Protein AF-A0A929WW81-F1 (afdb_monomer_lite)

Secondary structure (DSSP, 8-state):
--STTGGG-TTBGGGSHHHHHS-B-HHHHHHHHT-SSGGG-BTTTEE--SHHHHHHHH---TTSHHHHHHHHHHHHHHHHT--EEEEEEEGGGHHHHHHHH-TTT-EE-B--BTTEEEEEE-HHHHHHHHHSS-HHHHHHHHHHTTT-BTTTS-HHHHHHHHHTT---B---HHHHHHT-HHHHHHHHHHHHHHHHHS----

Foldseek 3Di:
DPDPVVVVQPFAPCVPVVSVPFFFAQVVQCVQLVPPGNSVDGPLQEEAQPLLQVCLVPNDDCPDPSNVSLLQVLQVNQLSNRRKYKYKYQPVSVVRSCVRQPVVFWAQTGDDDPRTTIIMGGSLVSLQDLLPDDPRSLVSSLVSNAAREPLRGDPSNVVSNVSSVHNYDDDDPVVSLVPDVVSVVVVVVVVVVVVVVPPPPD

Organism: NCBI:txid1852361

Radius of gyration: 21.34 Å; chains: 1; bounding box: 63×36×65 Å

Structure (mmCIF, N/CA/C/O backbone):
data_AF-A0A929WW81-F1
#
_entry.id   AF-A0A929WW81-F1
#
loop_
_atom_site.group_PDB
_atom_site.id
_atom_site.type_symbol
_atom_site.label_atom_id
_atom_site.label_alt_id
_atom_site.label_comp_id
_atom_site.label_asym_id
_atom_site.label_entity_id
_atom_site.label_seq_id
_atom_site.pdbx_PDB_ins_code
_atom_site.Cartn_x
_atom_site.Cartn_y
_atom_site.Cartn_z
_atom_site.occupancy
_atom_site.B_iso_or_equiv
_atom_site.auth_seq_id
_atom_site.auth_comp_id
_atom_site.auth_asym_id
_atom_site.auth_atom_id
_atom_site.pdbx_PDB_model_num
ATOM 1 N N . MET A 1 1 ? 24.577 -18.438 25.451 1.00 38.44 1 MET A N 1
ATOM 2 C CA . MET A 1 1 ? 24.982 -18.844 24.083 1.00 38.44 1 MET A CA 1
ATOM 3 C C . MET A 1 1 ? 24.114 -18.141 23.026 1.00 38.44 1 MET A C 1
ATOM 5 O O . MET A 1 1 ? 23.484 -18.822 22.235 1.00 38.44 1 MET A O 1
ATOM 9 N N . SER A 1 2 ? 24.037 -16.798 23.007 1.00 48.88 2 SER A N 1
ATOM 10 C CA . SER A 1 2 ? 22.991 -16.091 22.228 1.00 48.88 2 SER A CA 1
ATOM 11 C C . SER A 1 2 ? 23.476 -14.989 21.273 1.00 48.88 2 SER A C 1
ATOM 13 O O . SER A 1 2 ? 22.667 -14.469 20.515 1.00 48.88 2 SER A O 1
ATOM 15 N N . GLU A 1 3 ? 24.764 -14.632 21.258 1.00 39.97 3 GLU A N 1
ATOM 16 C CA . GLU A 1 3 ? 25.243 -13.500 20.440 1.00 39.97 3 GLU A CA 1
ATOM 17 C C . GLU A 1 3 ? 25.693 -13.898 19.026 1.00 39.97 3 GLU A C 1
ATOM 19 O O . GLU A 1 3 ? 25.516 -13.136 18.079 1.00 39.97 3 GLU A O 1
ATOM 24 N N . THR A 1 4 ? 26.208 -15.114 18.826 1.00 39.34 4 THR A N 1
ATOM 25 C CA . THR A 1 4 ? 26.754 -15.533 17.522 1.00 39.34 4 THR A CA 1
ATOM 26 C C . THR A 1 4 ? 25.684 -15.868 16.482 1.00 39.34 4 THR A C 1
ATOM 28 O O . THR A 1 4 ? 25.937 -15.732 15.289 1.00 39.34 4 THR A O 1
ATOM 31 N N . THR A 1 5 ? 24.469 -16.241 16.897 1.00 43.44 5 THR A N 1
ATOM 32 C CA . THR A 1 5 ? 23.342 -16.460 15.967 1.00 43.44 5 THR A CA 1
ATOM 33 C C . THR A 1 5 ? 22.768 -15.136 15.445 1.00 43.44 5 THR A C 1
ATOM 35 O O . THR A 1 5 ? 22.295 -15.075 14.314 1.00 43.44 5 THR A O 1
ATOM 38 N N . SER A 1 6 ? 22.890 -14.048 16.214 1.00 43.78 6 SER A N 1
ATOM 39 C CA . SER A 1 6 ? 22.372 -12.726 15.834 1.00 43.78 6 SER A CA 1
ATOM 40 C C . SER A 1 6 ? 23.190 -12.047 14.725 1.00 43.78 6 SER A C 1
ATOM 42 O O . SER A 1 6 ? 22.656 -11.225 13.987 1.00 43.78 6 SER A O 1
ATOM 44 N N . LEU A 1 7 ? 24.467 -12.412 14.556 1.00 42.19 7 LEU A N 1
ATOM 45 C CA . LEU A 1 7 ? 25.363 -11.813 13.556 1.00 42.19 7 LEU A CA 1
ATOM 46 C C . LEU A 1 7 ? 25.134 -12.316 12.119 1.00 42.19 7 LEU A C 1
ATOM 48 O O . LEU A 1 7 ? 25.570 -11.663 11.174 1.00 42.19 7 LEU A O 1
ATOM 52 N N . ILE A 1 8 ? 24.439 -13.444 11.929 1.00 44.22 8 ILE A N 1
ATOM 53 C CA . ILE A 1 8 ? 24.228 -14.044 10.596 1.00 44.22 8 ILE A CA 1
ATOM 54 C C . ILE A 1 8 ? 23.017 -13.423 9.863 1.00 44.22 8 ILE A C 1
ATOM 56 O O . ILE A 1 8 ? 22.894 -13.569 8.649 1.00 44.22 8 ILE A O 1
ATOM 60 N N . THR A 1 9 ? 22.170 -12.646 10.552 1.00 48.19 9 THR A N 1
ATOM 61 C CA . THR A 1 9 ? 20.882 -12.146 10.020 1.00 48.19 9 THR A CA 1
ATOM 62 C C . THR A 1 9 ? 20.781 -10.617 9.968 1.00 48.19 9 THR A C 1
ATOM 64 O O . THR A 1 9 ? 19.736 -10.044 10.258 1.00 48.19 9 THR A O 1
ATOM 67 N N . LEU A 1 10 ? 21.861 -9.929 9.590 1.00 39.22 10 LEU A N 1
ATOM 68 C CA . LEU A 1 10 ? 21.832 -8.481 9.342 1.00 39.22 10 LEU A CA 1
ATOM 69 C C . LEU A 1 10 ? 20.727 -8.123 8.319 1.00 39.22 10 LEU A C 1
ATOM 71 O O . LEU A 1 10 ? 20.825 -8.526 7.159 1.00 39.22 10 LEU A O 1
ATOM 75 N N . ARG A 1 11 ? 19.740 -7.302 8.726 1.00 54.50 11 ARG A N 1
ATOM 76 C CA . ARG A 1 11 ? 18.585 -6.792 7.942 1.00 54.50 11 ARG A CA 1
ATOM 77 C C . ARG A 1 11 ? 17.369 -7.715 7.835 1.00 54.50 11 ARG A C 1
ATOM 79 O O . ARG A 1 11 ? 16.586 -7.584 6.888 1.00 54.50 11 ARG A O 1
ATOM 86 N N . SER A 1 12 ? 17.196 -8.620 8.791 1.00 55.81 12 SER A N 1
ATOM 87 C CA . SER A 1 12 ? 15.976 -9.426 8.923 1.00 55.81 12 SER A CA 1
ATOM 88 C C . SER A 1 12 ? 14.764 -8.549 9.260 1.00 55.81 12 SER A C 1
ATOM 90 O O . SER A 1 12 ? 14.908 -7.522 9.917 1.00 55.81 12 SER A O 1
ATOM 92 N N . ILE A 1 13 ? 13.549 -8.970 8.890 1.00 54.47 13 ILE A N 1
ATOM 93 C CA . ILE A 1 13 ? 12.303 -8.360 9.395 1.00 54.47 13 ILE A CA 1
ATOM 94 C C . ILE A 1 13 ? 12.274 -8.295 10.934 1.00 54.47 13 ILE A C 1
ATOM 96 O O . ILE A 1 13 ? 11.711 -7.365 11.497 1.00 54.47 13 ILE A O 1
ATOM 100 N N . LEU A 1 14 ? 12.960 -9.227 11.608 1.00 55.72 14 LEU A N 1
ATOM 101 C CA . LEU A 1 14 ? 13.118 -9.266 13.066 1.00 55.72 14 LEU A CA 1
ATOM 102 C C . LEU A 1 14 ? 13.962 -8.111 13.632 1.00 55.72 14 LEU A C 1
ATOM 104 O O . LEU A 1 14 ? 14.044 -7.959 14.849 1.00 55.72 14 LEU A O 1
ATOM 108 N N . ASP A 1 15 ? 14.588 -7.290 12.788 1.00 55.94 15 ASP A N 1
ATOM 109 C CA . ASP A 1 15 ? 15.224 -6.047 13.228 1.00 55.94 15 ASP A CA 1
ATOM 110 C C . ASP A 1 15 ? 14.179 -4.962 13.555 1.00 55.94 15 ASP A C 1
ATOM 112 O O . ASP A 1 15 ? 14.469 -4.057 14.338 1.00 55.94 15 ASP A O 1
ATOM 116 N N . ILE A 1 16 ? 12.951 -5.086 13.034 1.00 58.47 16 ILE A N 1
ATOM 117 C CA . ILE A 1 16 ? 11.814 -4.220 13.368 1.00 58.47 16 ILE A CA 1
ATOM 118 C C . ILE A 1 16 ? 11.278 -4.633 14.746 1.00 58.47 16 ILE A C 1
ATOM 120 O O . ILE A 1 16 ? 10.898 -5.782 14.956 1.00 58.47 16 ILE A O 1
ATOM 124 N N . GLU A 1 17 ? 11.226 -3.698 15.698 1.00 58.84 17 GLU A N 1
ATOM 125 C CA . GLU A 1 17 ? 10.855 -3.976 17.097 1.00 58.84 17 GLU A CA 1
ATOM 126 C C . GLU A 1 17 ? 9.491 -4.668 17.225 1.00 58.84 17 GLU A C 1
ATOM 128 O O . GLU A 1 17 ? 9.334 -5.646 17.952 1.00 58.84 17 GLU A O 1
ATOM 133 N N . ILE A 1 18 ? 8.528 -4.231 16.423 1.00 58.66 18 ILE A N 1
ATOM 134 C CA . ILE A 1 18 ? 7.173 -4.778 16.392 1.00 58.66 18 ILE A CA 1
ATOM 135 C C . ILE A 1 18 ? 7.150 -6.214 15.835 1.00 58.66 18 ILE A C 1
ATOM 137 O O . ILE A 1 18 ? 6.361 -7.048 16.287 1.00 58.66 18 ILE A O 1
ATOM 141 N N . ALA A 1 19 ? 8.058 -6.543 14.912 1.00 58.59 19 ALA A N 1
ATOM 142 C CA . ALA A 1 19 ? 8.188 -7.893 14.371 1.00 58.59 19 ALA A CA 1
ATOM 143 C C . ALA A 1 19 ? 8.681 -8.910 15.416 1.00 58.59 19 ALA A C 1
ATOM 145 O O . ALA A 1 19 ? 8.399 -10.098 15.288 1.00 58.59 19 ALA A O 1
ATOM 146 N N . ARG A 1 20 ? 9.390 -8.448 16.461 1.00 61.25 20 ARG A N 1
ATOM 147 C CA . ARG A 1 20 ? 9.860 -9.292 17.574 1.00 61.25 20 ARG A CA 1
ATOM 148 C C . ARG A 1 20 ? 8.811 -9.508 18.660 1.00 61.25 20 ARG A C 1
ATOM 150 O O . ARG A 1 20 ? 8.838 -10.539 19.323 1.00 61.25 20 ARG A O 1
ATOM 157 N N . THR A 1 21 ? 7.932 -8.531 18.863 1.00 59.88 21 THR A N 1
ATOM 158 C CA . THR A 1 21 ? 7.030 -8.491 20.026 1.00 59.88 21 THR A CA 1
ATOM 159 C C . THR A 1 21 ? 5.711 -9.230 19.789 1.00 59.88 21 THR A C 1
ATOM 161 O O . THR A 1 21 ? 5.097 -9.698 20.745 1.00 59.88 21 THR A O 1
ATOM 164 N N . TYR A 1 22 ? 5.280 -9.371 18.533 1.00 63.78 22 TYR A N 1
ATOM 165 C CA . TYR A 1 22 ? 4.014 -10.022 18.179 1.00 63.78 22 TYR A CA 1
ATOM 166 C C . TYR A 1 22 ? 4.226 -11.314 17.391 1.00 63.78 22 TYR A C 1
ATOM 168 O O . TYR A 1 22 ? 5.175 -11.444 16.621 1.00 63.78 22 TYR A O 1
ATOM 176 N N . GLN A 1 23 ? 3.314 -12.273 17.576 1.00 77.25 23 GLN A N 1
ATOM 177 C CA . GLN A 1 23 ? 3.278 -13.486 16.767 1.00 77.25 23 GLN A CA 1
ATOM 178 C C . GLN A 1 23 ? 2.606 -13.180 15.429 1.00 77.25 23 GLN A C 1
ATOM 180 O O . GLN A 1 23 ? 1.397 -12.949 15.370 1.00 77.25 23 GLN A O 1
ATOM 185 N N . TRP A 1 24 ? 3.400 -13.209 14.364 1.00 83.38 24 TRP A N 1
ATOM 186 C CA . TRP A 1 24 ? 2.931 -12.978 13.005 1.00 83.38 24 TRP A CA 1
ATOM 187 C C . TRP A 1 24 ? 2.531 -14.278 12.313 1.00 83.38 24 TRP A C 1
ATOM 189 O O . TRP A 1 24 ? 3.197 -15.306 12.454 1.00 83.38 24 TRP A O 1
ATOM 199 N N . ASP A 1 25 ? 1.471 -14.212 11.518 1.00 87.25 25 ASP A N 1
ATOM 200 C CA . ASP A 1 25 ? 1.113 -15.255 10.575 1.00 87.25 25 ASP A CA 1
ATOM 201 C C . ASP A 1 25 ? 1.986 -15.140 9.319 1.00 87.25 25 ASP A C 1
ATOM 203 O O . ASP A 1 25 ? 1.803 -14.273 8.457 1.00 87.25 25 ASP A O 1
ATOM 207 N N . ALA A 1 26 ? 2.950 -16.053 9.214 1.00 84.38 26 ALA A N 1
ATOM 208 C CA . ALA A 1 26 ? 3.866 -16.116 8.087 1.00 84.38 26 ALA A CA 1
ATOM 209 C C . ALA A 1 26 ? 3.140 -16.328 6.749 1.00 84.38 26 ALA A C 1
ATOM 211 O O . ALA A 1 26 ? 3.591 -15.790 5.739 1.00 84.38 26 ALA A O 1
ATOM 212 N N . ALA A 1 27 ? 2.027 -17.071 6.723 1.00 87.44 27 ALA A N 1
ATOM 213 C CA . ALA A 1 27 ? 1.294 -17.332 5.486 1.00 87.44 27 ALA A CA 1
ATOM 214 C C . ALA A 1 27 ? 0.658 -16.046 4.941 1.00 87.44 27 ALA A C 1
ATOM 216 O O . ALA A 1 27 ? 0.832 -15.724 3.761 1.00 87.44 27 ALA A O 1
ATOM 217 N N . THR A 1 28 ? 0.005 -15.270 5.811 1.00 90.12 28 THR A N 1
ATOM 218 C CA . THR A 1 28 ? -0.556 -13.961 5.451 1.00 90.12 28 THR A CA 1
ATOM 219 C C . THR A 1 28 ? 0.533 -12.996 4.995 1.00 90.12 28 THR A C 1
ATOM 221 O O . THR A 1 28 ? 0.421 -12.411 3.922 1.00 90.12 28 THR A O 1
ATOM 224 N N . ILE A 1 29 ? 1.637 -12.874 5.736 1.00 90.38 29 ILE A N 1
ATOM 225 C CA . ILE A 1 29 ? 2.735 -11.973 5.360 1.00 90.38 29 ILE A CA 1
ATOM 226 C C . ILE A 1 29 ? 3.325 -12.325 3.984 1.00 90.38 29 ILE A C 1
ATOM 228 O O . ILE A 1 29 ? 3.555 -11.431 3.164 1.00 90.38 29 ILE A O 1
ATOM 232 N N . ILE A 1 30 ? 3.590 -13.609 3.720 1.00 89.94 30 ILE A N 1
ATOM 233 C CA . ILE A 1 30 ? 4.126 -14.078 2.432 1.00 89.94 30 ILE A CA 1
ATOM 234 C C . ILE A 1 30 ? 3.146 -13.737 1.306 1.00 89.94 30 ILE A C 1
ATOM 236 O O . ILE A 1 30 ? 3.548 -13.160 0.296 1.00 89.94 30 ILE A O 1
ATOM 240 N N . THR A 1 31 ? 1.859 -14.016 1.520 1.00 92.56 31 THR A N 1
ATOM 241 C CA . THR A 1 31 ? 0.796 -13.758 0.542 1.00 92.56 31 THR A CA 1
ATOM 242 C C . THR A 1 31 ? 0.678 -12.268 0.220 1.00 92.56 31 THR A C 1
ATOM 244 O O . THR A 1 31 ? 0.728 -11.888 -0.946 1.00 92.56 31 THR A O 1
ATOM 247 N N . VAL A 1 32 ? 0.597 -11.410 1.241 1.00 93.38 32 VAL A N 1
ATOM 248 C CA . VAL A 1 32 ? 0.410 -9.958 1.079 1.00 93.38 32 VAL A CA 1
ATOM 249 C C . VAL A 1 32 ? 1.635 -9.293 0.448 1.00 93.38 32 VAL A C 1
ATOM 251 O O . VAL A 1 32 ? 1.507 -8.419 -0.40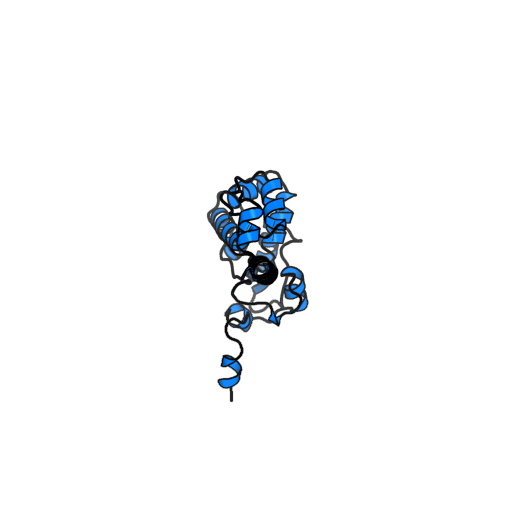6 1.00 93.38 32 VAL A O 1
ATOM 254 N N . SER A 1 33 ? 2.842 -9.710 0.833 1.00 90.31 33 SER A N 1
ATOM 255 C CA . SER A 1 33 ? 4.087 -9.149 0.284 1.00 90.31 33 SER A CA 1
ATOM 256 C C . SER A 1 33 ? 4.460 -9.694 -1.103 1.00 90.31 33 SER A C 1
ATOM 258 O O . SER A 1 33 ? 5.325 -9.127 -1.786 1.00 90.31 33 SER A O 1
ATOM 260 N N . GLY A 1 34 ? 3.857 -10.814 -1.514 1.00 90.12 34 GLY A N 1
ATOM 261 C CA . GLY A 1 34 ? 4.144 -11.509 -2.768 1.00 90.12 34 GLY A CA 1
ATOM 262 C C . GLY A 1 34 ? 5.588 -12.006 -2.887 1.00 90.12 34 GLY A C 1
ATOM 263 O O . GLY A 1 34 ? 6.127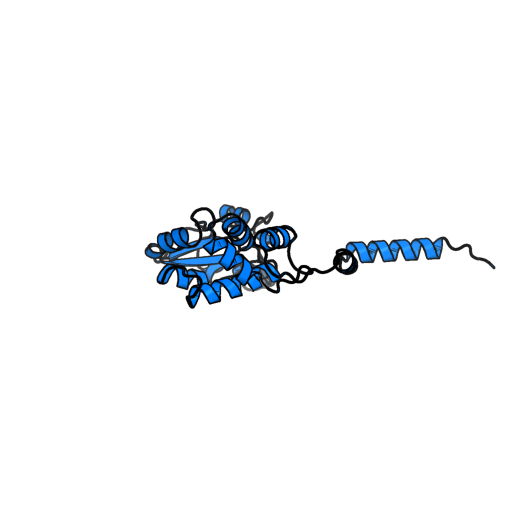 -12.042 -3.998 1.00 90.12 34 GLY A O 1
ATOM 264 N N . VAL A 1 35 ? 6.267 -12.266 -1.765 1.00 88.38 35 VAL A N 1
ATOM 265 C CA . VAL A 1 35 ? 7.593 -12.914 -1.739 1.00 88.38 35 VAL A CA 1
ATOM 266 C C . VAL A 1 35 ? 7.433 -14.434 -1.739 1.00 88.38 35 VAL A C 1
ATOM 268 O O . VAL A 1 35 ? 6.404 -14.939 -1.312 1.00 88.38 35 VAL A O 1
ATOM 271 N N . ASP A 1 36 ? 8.457 -15.175 -2.163 1.00 85.44 36 ASP A N 1
ATOM 272 C CA . ASP A 1 36 ? 8.375 -16.643 -2.220 1.00 85.44 36 ASP A CA 1
ATOM 273 C C . ASP A 1 36 ? 8.541 -17.300 -0.837 1.00 85.44 36 ASP A C 1
ATOM 275 O O . ASP A 1 36 ? 8.071 -18.411 -0.596 1.00 85.44 36 ASP A O 1
ATOM 279 N N . ARG A 1 37 ? 9.232 -16.627 0.093 1.00 81.88 37 ARG A N 1
ATOM 280 C CA . ARG A 1 37 ? 9.518 -17.135 1.443 1.00 81.88 37 ARG A CA 1
ATOM 281 C C . ARG A 1 37 ? 9.726 -16.005 2.446 1.00 81.88 37 ARG A C 1
ATOM 283 O O . ARG A 1 37 ? 10.255 -14.948 2.112 1.00 81.88 37 ARG A O 1
ATOM 290 N N . ALA A 1 38 ? 9.420 -16.279 3.714 1.00 78.50 38 ALA A N 1
ATOM 291 C CA . ALA A 1 38 ? 9.573 -15.310 4.803 1.00 78.50 38 ALA A CA 1
ATOM 292 C C . ALA A 1 38 ? 11.010 -14.768 4.951 1.00 78.50 38 ALA A C 1
ATOM 294 O O . ALA A 1 38 ? 11.193 -13.616 5.325 1.00 78.50 38 ALA A O 1
ATOM 295 N N . GLY A 1 39 ? 12.036 -15.559 4.611 1.00 75.06 39 GLY A N 1
ATOM 296 C CA . GLY A 1 39 ? 13.439 -15.125 4.675 1.00 75.06 39 GLY A CA 1
ATOM 297 C C . GLY A 1 39 ? 13.831 -14.036 3.666 1.00 75.06 39 GLY A C 1
ATOM 298 O O . GLY A 1 39 ? 14.877 -13.418 3.834 1.00 75.06 39 GLY A O 1
ATOM 299 N N . ASP A 1 40 ? 13.010 -13.778 2.643 1.00 81.00 40 ASP A N 1
ATOM 300 C CA . ASP A 1 40 ? 13.253 -12.691 1.684 1.00 81.00 40 ASP A CA 1
ATOM 301 C C . ASP A 1 40 ? 12.698 -11.342 2.181 1.00 81.00 40 ASP A C 1
ATOM 303 O O . ASP A 1 40 ? 12.956 -10.294 1.580 1.00 81.00 40 ASP A O 1
ATOM 307 N N . LEU A 1 41 ? 11.967 -11.348 3.302 1.00 83.00 41 LEU A N 1
ATOM 308 C CA . LEU A 1 41 ? 11.495 -10.146 3.978 1.00 83.00 41 LEU A CA 1
ATOM 309 C C . LEU A 1 41 ? 12.660 -9.474 4.693 1.00 83.00 41 LEU A C 1
ATOM 311 O O . LEU A 1 41 ? 13.157 -9.932 5.723 1.00 83.00 41 LEU A O 1
ATOM 315 N N . THR A 1 42 ? 13.079 -8.349 4.130 1.00 81.19 42 THR A N 1
ATOM 316 C CA . THR A 1 42 ? 14.143 -7.512 4.682 1.00 81.19 42 THR A CA 1
ATOM 317 C C . THR A 1 42 ? 13.596 -6.141 5.036 1.00 81.19 42 THR A C 1
ATOM 319 O O . THR A 1 42 ? 12.604 -5.691 4.460 1.00 81.19 42 THR A O 1
ATOM 322 N N . THR A 1 43 ? 14.304 -5.417 5.899 1.00 77.69 43 THR A N 1
ATOM 323 C CA . THR A 1 43 ? 13.982 -4.020 6.255 1.00 77.69 43 THR A CA 1
ATOM 324 C C . THR A 1 43 ? 13.982 -3.050 5.068 1.00 77.69 43 THR A C 1
ATOM 326 O O . THR A 1 43 ? 13.568 -1.907 5.202 1.00 77.69 43 THR A O 1
ATOM 329 N N . ARG A 1 44 ? 14.443 -3.481 3.884 1.00 81.50 44 ARG A N 1
ATOM 330 C CA . ARG A 1 44 ? 14.366 -2.698 2.643 1.00 81.50 44 ARG A CA 1
ATOM 331 C C . ARG A 1 44 ? 12.981 -2.742 1.994 1.00 81.50 44 ARG A C 1
ATOM 333 O O . ARG A 1 44 ? 12.639 -1.822 1.262 1.00 81.50 44 ARG A O 1
ATOM 340 N N . ILE A 1 45 ? 12.240 -3.835 2.176 1.00 86.38 45 ILE A N 1
ATOM 341 C CA . ILE A 1 45 ? 10.966 -4.075 1.479 1.00 86.38 45 ILE A CA 1
ATOM 342 C C . ILE A 1 45 ? 9.765 -4.135 2.426 1.00 86.38 45 ILE A C 1
ATOM 344 O O . ILE A 1 45 ? 8.641 -4.282 1.945 1.00 86.38 45 ILE A O 1
ATOM 348 N N . VAL A 1 46 ? 10.007 -4.032 3.735 1.00 88.94 46 VAL A N 1
ATOM 349 C CA . VAL A 1 46 ? 8.996 -4.016 4.794 1.00 88.94 46 VAL A CA 1
ATOM 350 C C . VAL A 1 46 ? 9.123 -2.726 5.591 1.00 88.94 46 VAL A C 1
ATOM 352 O O . VAL A 1 46 ? 10.225 -2.399 6.031 1.00 88.94 46 VAL A O 1
ATOM 355 N N . GLU A 1 47 ? 8.011 -2.026 5.804 1.00 91.50 47 GLU A N 1
ATOM 356 C CA . GLU A 1 47 ? 7.980 -0.765 6.556 1.00 91.50 47 GLU A CA 1
ATOM 357 C C . GLU A 1 47 ? 6.810 -0.681 7.534 1.00 91.50 47 GLU A C 1
ATOM 359 O O . GLU A 1 47 ? 5.839 -1.428 7.426 1.00 91.50 47 GLU A O 1
ATOM 364 N N . TYR A 1 48 ? 6.925 0.250 8.482 1.00 89.62 48 TYR A N 1
ATOM 365 C CA . TYR A 1 48 ? 5.910 0.580 9.478 1.00 89.62 48 TYR A CA 1
ATOM 366 C C . TYR A 1 48 ? 5.460 2.039 9.272 1.00 89.62 48 TYR A C 1
ATOM 368 O O . TYR A 1 48 ? 6.080 2.946 9.829 1.00 89.62 48 TYR A O 1
ATOM 376 N N . PRO A 1 49 ? 4.466 2.284 8.403 1.00 91.69 49 PRO A N 1
ATOM 377 C CA . PRO A 1 49 ? 3.925 3.624 8.150 1.00 91.69 49 PRO A CA 1
ATOM 378 C C . PRO A 1 49 ? 3.158 4.167 9.366 1.00 91.69 49 PRO A C 1
ATOM 380 O O . PRO A 1 49 ? 2.320 3.466 9.942 1.00 91.69 49 PRO A O 1
ATOM 383 N N . GLY A 1 50 ? 3.413 5.423 9.742 1.00 90.00 50 GLY A N 1
ATOM 384 C CA . GLY A 1 50 ? 2.715 6.067 10.860 1.00 90.00 50 GLY A CA 1
ATOM 385 C C . GLY A 1 50 ? 1.259 6.384 10.520 1.00 90.00 50 GLY A C 1
ATOM 386 O O . GLY A 1 50 ? 0.374 6.223 11.363 1.00 90.00 50 GLY A O 1
ATOM 387 N N . ALA A 1 51 ? 0.994 6.716 9.251 1.00 93.62 51 ALA A N 1
ATOM 388 C CA . ALA A 1 51 ? -0.318 7.161 8.793 1.00 93.62 51 ALA A CA 1
ATOM 389 C C . ALA A 1 51 ? -1.438 6.131 9.029 1.00 93.62 51 ALA A C 1
ATOM 391 O O . ALA A 1 51 ? -2.595 6.509 9.194 1.00 93.62 51 ALA A O 1
ATOM 392 N N . LEU A 1 52 ? -1.129 4.829 9.082 1.00 94.31 52 LEU A N 1
ATOM 393 C CA . LEU A 1 52 ? -2.140 3.792 9.334 1.00 94.31 52 LEU A CA 1
ATOM 394 C C . LEU A 1 52 ? -2.732 3.880 10.742 1.00 94.31 52 LEU A C 1
ATOM 396 O O . LEU A 1 52 ? -3.931 3.658 10.917 1.00 94.31 52 LEU A O 1
ATOM 400 N N . ALA A 1 53 ? -1.902 4.191 11.740 1.00 93.44 53 ALA A N 1
ATOM 401 C CA . ALA A 1 53 ? -2.363 4.353 13.113 1.00 93.44 53 ALA A CA 1
ATOM 402 C C . ALA A 1 53 ? -3.231 5.613 13.242 1.00 93.44 53 ALA A C 1
ATOM 404 O O . ALA A 1 53 ? -4.306 5.553 13.841 1.00 93.44 53 ALA A O 1
ATOM 405 N N . ASP A 1 54 ? -2.817 6.709 12.602 1.00 94.50 54 ASP A N 1
ATOM 406 C CA . ASP A 1 54 ? -3.567 7.969 12.592 1.00 94.50 54 ASP A CA 1
ATOM 407 C C . ASP A 1 54 ? -4.933 7.799 11.907 1.00 94.50 54 ASP A C 1
ATOM 409 O O . ASP A 1 54 ? -5.961 8.207 12.445 1.00 94.50 54 ASP A O 1
ATOM 413 N N . ILE A 1 55 ? -4.985 7.095 10.769 1.00 95.81 55 ILE A N 1
ATOM 414 C CA . ILE A 1 55 ? -6.243 6.782 10.071 1.00 95.81 55 ILE A CA 1
ATOM 415 C C . ILE A 1 55 ? -7.147 5.881 10.920 1.00 95.81 55 ILE A C 1
ATOM 417 O O . ILE A 1 55 ? -8.363 6.075 10.949 1.00 95.81 55 ILE A O 1
ATOM 421 N N . ALA A 1 56 ? -6.595 4.897 11.632 1.00 95.00 56 ALA A N 1
ATOM 422 C CA . ALA A 1 56 ? -7.395 4.060 12.525 1.00 95.00 56 ALA A CA 1
ATOM 423 C C . ALA A 1 56 ? -7.992 4.876 13.693 1.00 95.00 56 ALA A C 1
ATOM 425 O O . ALA A 1 56 ? -9.145 4.663 14.093 1.00 95.00 56 ALA A O 1
ATOM 426 N N . ALA A 1 57 ? -7.240 5.846 14.215 1.00 93.94 57 ALA A N 1
ATOM 427 C CA . ALA A 1 57 ? -7.663 6.697 15.319 1.00 93.94 57 ALA A CA 1
ATOM 428 C C . ALA A 1 57 ? -8.698 7.757 14.900 1.00 93.94 57 ALA A C 1
ATOM 430 O O . ALA A 1 57 ? -9.719 7.911 15.580 1.00 93.94 57 ALA A O 1
ATOM 431 N N . GLU A 1 58 ? -8.472 8.443 13.779 1.00 92.81 58 GLU A N 1
ATOM 432 C CA . GLU A 1 58 ? -9.206 9.657 13.384 1.00 92.81 58 GLU A CA 1
ATOM 433 C C . GLU A 1 58 ? -10.106 9.464 12.154 1.00 92.81 58 GLU A C 1
ATOM 435 O O . GLU A 1 58 ? -11.038 10.238 11.938 1.00 92.81 58 GLU A O 1
ATOM 440 N N . GLY A 1 59 ? -9.889 8.400 11.380 1.00 92.25 59 GLY A N 1
ATOM 441 C CA . GLY A 1 59 ? -10.515 8.184 10.077 1.00 92.25 59 GLY A CA 1
ATOM 442 C C . GLY A 1 59 ? -9.691 8.762 8.925 1.00 92.25 59 GLY A C 1
ATOM 443 O O . GLY A 1 59 ? -8.680 9.437 9.118 1.00 92.25 59 GLY A O 1
ATOM 444 N N . PHE A 1 60 ? -10.119 8.475 7.695 1.00 94.31 60 PHE A N 1
ATOM 445 C CA . PHE A 1 60 ? -9.449 8.961 6.490 1.00 94.31 60 PHE A CA 1
ATOM 446 C C . PHE A 1 60 ? -10.183 10.156 5.883 1.00 94.31 60 PHE A C 1
ATOM 448 O O . PHE A 1 60 ? -11.399 10.135 5.708 1.00 94.31 60 PHE A O 1
ATOM 455 N N . SER A 1 61 ? -9.416 11.182 5.516 1.00 93.50 61 SER A N 1
ATOM 456 C CA . SER A 1 61 ? -9.847 12.254 4.624 1.00 93.50 61 SER A CA 1
ATOM 457 C C . SER A 1 61 ? -8.651 12.691 3.771 1.00 93.50 61 SER A C 1
ATOM 459 O O . SER A 1 61 ? -7.569 12.883 4.329 1.00 93.50 61 SER A O 1
ATOM 461 N N . PRO A 1 62 ? -8.810 12.904 2.451 1.00 91.06 62 PRO A N 1
ATOM 462 C CA . PRO A 1 62 ? -7.713 13.318 1.570 1.00 91.06 62 PRO A CA 1
ATOM 463 C C . PRO A 1 62 ? -6.979 14.593 2.001 1.00 91.06 62 PRO A C 1
ATOM 465 O O . PRO A 1 62 ? -5.801 14.760 1.696 1.00 91.06 62 PRO A O 1
ATOM 468 N N . HIS A 1 63 ? -7.674 15.494 2.700 1.00 91.25 63 HIS A N 1
ATOM 469 C CA . HIS A 1 63 ? -7.157 16.802 3.110 1.00 91.25 63 HIS A CA 1
ATOM 470 C C . HIS A 1 63 ? -6.760 16.865 4.593 1.00 91.25 63 HIS A C 1
ATOM 472 O O . HIS A 1 63 ? -6.430 17.940 5.093 1.00 91.25 63 HIS A O 1
ATOM 478 N N . SER A 1 64 ? -6.814 15.743 5.319 1.00 93.62 64 SER A N 1
ATOM 479 C CA . SER A 1 64 ? -6.348 15.687 6.707 1.00 93.62 64 SER A CA 1
ATOM 480 C C . SER A 1 64 ? -4.832 15.491 6.785 1.00 93.62 64 SER A C 1
ATOM 482 O O . SER A 1 64 ? -4.181 15.097 5.814 1.00 93.62 64 SER A O 1
ATOM 484 N N . ALA A 1 65 ? -4.259 15.721 7.970 1.00 93.44 65 ALA A N 1
ATOM 485 C CA . ALA A 1 65 ? -2.850 15.427 8.231 1.00 93.44 65 ALA A CA 1
ATOM 486 C C . ALA A 1 65 ? -2.516 13.950 7.946 1.00 93.44 65 ALA A C 1
ATOM 488 O O . ALA A 1 65 ? -1.521 13.668 7.280 1.00 93.44 65 ALA A O 1
ATOM 489 N N . ALA A 1 66 ? -3.391 13.027 8.360 1.00 93.25 66 ALA A N 1
ATOM 490 C CA . ALA A 1 66 ? -3.250 11.599 8.089 1.00 93.25 66 ALA A CA 1
ATOM 491 C C . ALA A 1 66 ? -3.326 11.275 6.583 1.00 93.25 66 ALA A C 1
ATOM 493 O O . ALA A 1 66 ? -2.564 10.444 6.093 1.00 93.25 66 ALA A O 1
ATOM 494 N N . GLY A 1 67 ? -4.186 11.968 5.824 1.00 94.38 67 GLY A N 1
ATOM 495 C CA . GLY A 1 67 ? -4.252 11.845 4.363 1.00 94.38 67 GLY A CA 1
ATOM 496 C C . GLY A 1 67 ? -2.969 12.312 3.670 1.00 94.38 67 GLY A C 1
ATOM 497 O O . GLY A 1 67 ? -2.436 11.614 2.806 1.00 94.38 67 GLY A O 1
ATOM 498 N N . HIS A 1 68 ? -2.416 13.451 4.093 1.00 95.69 68 HIS A N 1
ATOM 499 C CA . HIS A 1 68 ? -1.131 13.943 3.590 1.00 95.69 68 HIS A CA 1
ATOM 500 C C . HIS A 1 68 ? 0.035 13.011 3.946 1.00 95.69 68 HIS A C 1
ATOM 502 O O . HIS A 1 68 ? 0.875 12.735 3.086 1.00 95.69 68 HIS A O 1
ATOM 508 N N . ALA A 1 69 ? 0.066 12.491 5.176 1.00 95.50 69 ALA A N 1
ATOM 509 C CA . ALA A 1 69 ? 1.061 11.516 5.609 1.00 95.50 69 ALA A CA 1
ATOM 510 C C . ALA A 1 69 ? 0.975 10.230 4.774 1.00 95.50 69 ALA A C 1
ATOM 512 O O . ALA A 1 69 ? 1.983 9.807 4.210 1.00 95.50 69 ALA A O 1
ATOM 513 N N . LEU A 1 70 ? -0.232 9.676 4.591 1.00 96.56 70 LEU A N 1
ATOM 514 C CA . LEU A 1 70 ? -0.455 8.497 3.752 1.00 96.56 70 LEU A CA 1
ATOM 515 C C . LEU A 1 70 ? 0.020 8.736 2.318 1.00 96.56 70 LEU A C 1
ATOM 517 O O . LEU A 1 70 ? 0.679 7.875 1.744 1.00 96.56 70 LEU A O 1
ATOM 521 N N . SER A 1 71 ? -0.288 9.900 1.739 1.00 95.81 71 SER A N 1
ATOM 522 C CA . SER A 1 71 ? 0.150 10.254 0.387 1.00 95.81 71 SER A CA 1
ATOM 523 C C . SER A 1 71 ? 1.675 10.224 0.265 1.00 95.81 71 SER A C 1
ATOM 525 O O . SER A 1 71 ? 2.199 9.670 -0.700 1.00 95.81 71 SER A O 1
ATOM 527 N N . HIS A 1 72 ? 2.388 10.821 1.224 1.00 95.56 72 HIS A N 1
ATOM 528 C CA . HIS A 1 72 ? 3.850 10.882 1.210 1.00 95.56 72 HIS A CA 1
ATOM 529 C C . HIS A 1 72 ? 4.477 9.501 1.433 1.00 95.56 72 HIS A C 1
ATOM 531 O O . HIS A 1 72 ? 5.340 9.075 0.667 1.00 95.56 72 HIS A O 1
ATOM 537 N N . GLU A 1 73 ? 4.022 8.774 2.454 1.00 96.69 73 GLU A N 1
ATOM 538 C CA . GLU A 1 73 ? 4.520 7.435 2.769 1.00 96.69 73 GLU A CA 1
ATOM 539 C C . GLU A 1 73 ? 4.254 6.463 1.614 1.00 96.69 73 GLU A C 1
ATOM 541 O O . GLU A 1 73 ? 5.144 5.697 1.240 1.00 96.69 73 GLU A O 1
ATOM 546 N N . LEU A 1 74 ? 3.072 6.528 0.989 1.00 96.50 74 LEU A N 1
ATOM 547 C CA . LEU A 1 74 ? 2.731 5.701 -0.167 1.00 96.50 74 LEU A CA 1
ATOM 548 C C . LEU A 1 74 ? 3.606 6.032 -1.375 1.00 96.50 74 LEU A C 1
ATOM 550 O O . LEU A 1 74 ? 4.123 5.116 -2.016 1.00 96.50 74 LEU A O 1
ATOM 554 N N . HIS A 1 75 ? 3.797 7.319 -1.679 1.00 95.50 75 HIS A N 1
ATOM 555 C CA . HIS A 1 75 ? 4.692 7.743 -2.753 1.00 95.50 75 HIS A CA 1
ATOM 556 C C . HIS A 1 75 ? 6.094 7.158 -2.558 1.00 95.50 75 HIS A C 1
ATOM 558 O O . HIS A 1 75 ? 6.619 6.476 -3.443 1.00 95.50 75 HIS A O 1
ATOM 564 N N . ASP A 1 76 ? 6.668 7.350 -1.372 1.00 94.12 76 ASP A N 1
ATOM 565 C CA . ASP A 1 76 ? 8.002 6.862 -1.037 1.00 94.12 76 ASP A CA 1
ATOM 566 C C . ASP A 1 76 ? 8.092 5.336 -1.070 1.00 94.12 76 ASP A C 1
ATOM 568 O O . ASP A 1 76 ? 9.085 4.782 -1.554 1.00 94.12 76 ASP A O 1
ATOM 572 N N . ALA A 1 77 ? 7.068 4.642 -0.575 1.00 94.38 77 ALA A N 1
ATOM 573 C CA . ALA A 1 77 ? 6.998 3.188 -0.580 1.00 94.38 77 ALA A CA 1
ATOM 574 C C . ALA A 1 77 ? 6.996 2.635 -2.011 1.00 94.38 77 ALA A C 1
ATOM 576 O O . ALA A 1 77 ? 7.784 1.741 -2.339 1.00 94.38 77 ALA A O 1
ATOM 577 N N . ILE A 1 78 ? 6.177 3.207 -2.896 1.00 94.50 78 ILE A N 1
ATOM 578 C CA . ILE A 1 78 ? 6.117 2.821 -4.309 1.00 94.50 78 ILE A CA 1
ATOM 579 C C . ILE A 1 78 ? 7.440 3.142 -5.019 1.00 94.50 78 ILE A C 1
ATOM 581 O O . ILE A 1 78 ? 7.984 2.294 -5.739 1.00 94.50 78 ILE A O 1
ATOM 585 N N . GLN A 1 79 ? 8.009 4.321 -4.766 1.00 91.69 79 GLN A N 1
ATOM 586 C CA . GLN A 1 79 ? 9.279 4.769 -5.337 1.00 91.69 79 GLN A CA 1
ATOM 587 C C . GLN A 1 79 ? 10.454 3.855 -4.940 1.00 91.69 79 GLN A C 1
ATOM 589 O O . GLN A 1 79 ? 11.334 3.580 -5.768 1.00 91.69 79 GLN A O 1
ATOM 594 N N . ARG A 1 80 ? 10.449 3.347 -3.698 1.00 90.50 80 ARG A N 1
ATOM 595 C CA . ARG A 1 80 ? 11.470 2.442 -3.136 1.00 90.50 80 ARG A CA 1
ATOM 596 C C . ARG A 1 80 ? 11.154 0.954 -3.305 1.00 90.50 80 ARG A C 1
ATOM 598 O O . ARG A 1 80 ? 11.990 0.121 -2.957 1.00 90.50 80 ARG A O 1
ATOM 605 N N . ARG A 1 81 ? 10.012 0.614 -3.914 1.00 91.19 81 ARG A N 1
ATOM 606 C CA . ARG A 1 81 ? 9.524 -0.765 -4.111 1.00 91.19 81 ARG A CA 1
ATOM 607 C C . ARG A 1 81 ? 9.339 -1.537 -2.803 1.00 91.19 81 ARG A C 1
ATOM 609 O O . ARG A 1 81 ? 9.639 -2.732 -2.735 1.00 91.19 81 ARG A O 1
ATOM 616 N N . VAL A 1 82 ? 8.837 -0.858 -1.782 1.00 93.50 82 VAL A N 1
ATOM 617 C CA . VAL A 1 82 ? 8.337 -1.501 -0.568 1.00 93.50 82 VAL A CA 1
ATOM 618 C C . VAL A 1 82 ? 7.198 -2.431 -0.965 1.00 93.50 82 VAL A C 1
ATOM 620 O O . VAL A 1 82 ? 6.340 -2.075 -1.773 1.00 93.50 82 VAL A O 1
ATOM 623 N N . ARG A 1 83 ? 7.230 -3.656 -0.447 1.00 94.12 83 ARG A N 1
ATOM 624 C CA . ARG A 1 83 ? 6.255 -4.700 -0.785 1.00 94.12 83 ARG A CA 1
ATOM 625 C C . ARG A 1 83 ? 5.241 -4.927 0.321 1.00 94.12 83 ARG A C 1
ATOM 627 O O . ARG A 1 83 ? 4.168 -5.449 0.047 1.00 94.12 83 ARG A O 1
ATOM 634 N N . LEU A 1 84 ? 5.590 -4.550 1.545 1.00 95.12 84 LEU A N 1
ATOM 635 C CA . LEU A 1 84 ? 4.795 -4.828 2.722 1.00 95.12 84 LEU A CA 1
ATOM 636 C C . LEU A 1 84 ? 4.830 -3.644 3.679 1.00 95.12 84 LEU A C 1
ATOM 638 O O . LEU A 1 84 ? 5.899 -3.173 4.065 1.00 95.12 84 LEU A O 1
ATOM 642 N N . TRP A 1 85 ? 3.655 -3.224 4.110 1.00 96.19 85 TRP A N 1
ATOM 643 C CA . TRP A 1 85 ? 3.485 -2.437 5.313 1.00 96.19 85 TRP A CA 1
ATOM 644 C C . TRP A 1 85 ? 2.929 -3.317 6.413 1.00 96.19 85 TRP A C 1
ATOM 646 O O . TRP A 1 85 ? 2.012 -4.103 6.181 1.00 96.19 85 TRP A O 1
ATOM 656 N N . ILE A 1 86 ? 3.498 -3.173 7.601 1.00 93.50 86 ILE A N 1
ATOM 657 C CA . ILE A 1 86 ? 3.017 -3.813 8.818 1.00 93.50 86 ILE A CA 1
ATOM 658 C C . ILE A 1 86 ? 2.636 -2.737 9.823 1.00 93.50 86 ILE A C 1
ATOM 660 O O . ILE A 1 86 ? 3.298 -1.705 9.887 1.00 93.50 86 ILE A O 1
ATOM 664 N N . ALA A 1 87 ? 1.592 -2.970 10.615 1.00 92.94 87 ALA A N 1
ATOM 665 C CA . ALA A 1 87 ? 1.245 -2.079 11.716 1.00 92.94 87 ALA A CA 1
ATOM 666 C C . ALA A 1 87 ? 0.585 -2.806 12.891 1.00 92.94 87 ALA A C 1
ATOM 668 O O . ALA A 1 87 ? 0.075 -3.915 12.741 1.00 92.94 87 ALA A O 1
ATOM 669 N N . LEU A 1 88 ? 0.595 -2.168 14.064 1.00 93.19 88 LEU A N 1
ATOM 670 C CA . LEU A 1 88 ? -0.215 -2.569 15.211 1.00 93.19 88 LEU A CA 1
ATOM 671 C C . LEU A 1 88 ? -1.338 -1.563 15.373 1.00 93.19 88 LEU A C 1
ATOM 673 O O . LEU A 1 88 ? -1.093 -0.398 15.676 1.00 93.19 88 LEU A O 1
ATOM 677 N N . ILE A 1 89 ? -2.568 -2.026 15.210 1.00 94.56 89 ILE A N 1
ATOM 678 C CA . ILE A 1 89 ? -3.746 -1.173 15.321 1.00 94.56 89 ILE A CA 1
ATOM 679 C C . ILE A 1 89 ? -4.505 -1.575 16.578 1.00 94.56 89 ILE A C 1
ATOM 681 O O . ILE A 1 89 ? -4.710 -2.776 16.780 1.00 94.56 89 ILE A O 1
ATOM 685 N N . PRO A 1 90 ? -4.934 -0.632 17.437 1.00 95.19 90 PRO A N 1
ATOM 686 C CA . PRO A 1 90 ? -5.840 -0.961 18.527 1.00 95.19 90 PRO A CA 1
ATOM 687 C C . PRO A 1 90 ? -7.030 -1.755 17.982 1.00 95.19 90 PRO A C 1
ATOM 689 O O . PRO A 1 90 ? -7.725 -1.289 17.080 1.00 95.19 90 PRO A O 1
ATOM 692 N N . THR A 1 91 ? -7.285 -2.950 18.519 1.00 94.25 91 THR A N 1
ATOM 693 C CA . THR A 1 91 ? -8.360 -3.842 18.054 1.00 94.25 91 THR A CA 1
ATOM 694 C C . THR A 1 91 ? -9.716 -3.137 17.868 1.00 94.25 91 THR A C 1
ATOM 696 O O . THR A 1 91 ? -10.346 -3.374 16.838 1.00 94.25 91 THR A O 1
ATOM 699 N N . PRO A 1 92 ? -10.176 -2.225 18.758 1.00 95.75 92 PRO A N 1
ATOM 700 C CA . PRO A 1 92 ? -11.448 -1.524 18.542 1.00 95.75 92 PRO A CA 1
ATOM 701 C C . PRO A 1 92 ? -11.437 -0.518 17.377 1.00 95.75 92 PRO A C 1
ATOM 703 O O . PRO A 1 92 ? -12.500 -0.109 16.923 1.00 95.75 92 PRO A O 1
ATOM 706 N N . GLN A 1 93 ? -10.264 -0.102 16.898 1.00 96.06 93 GLN A N 1
ATOM 707 C CA . GLN A 1 93 ? -10.100 0.866 15.807 1.00 96.06 93 GLN A CA 1
ATOM 708 C C . GLN A 1 93 ? -9.887 0.196 14.442 1.00 96.06 93 GLN A C 1
ATOM 710 O O . GLN A 1 93 ? -10.028 0.851 13.410 1.00 96.06 93 GLN A O 1
ATOM 715 N N . LEU A 1 94 ? -9.597 -1.110 14.415 1.00 95.38 94 LEU A N 1
ATOM 716 C CA . LEU A 1 94 ? -9.373 -1.860 13.179 1.00 95.38 94 LEU A CA 1
ATOM 717 C C . LEU A 1 94 ? -10.532 -1.752 12.166 1.00 95.38 94 LEU A C 1
ATOM 719 O O . LEU A 1 94 ? -10.236 -1.545 10.988 1.00 95.38 94 LEU A O 1
ATOM 723 N N . PRO A 1 95 ? -11.824 -1.825 12.558 1.00 95.69 95 PRO A N 1
ATOM 724 C CA . PRO A 1 95 ? -12.922 -1.669 11.603 1.00 95.69 95 PRO A CA 1
ATOM 725 C C . PRO A 1 95 ? -12.867 -0.335 10.855 1.00 95.69 95 PRO A C 1
ATOM 727 O O . PRO A 1 95 ? -12.983 -0.318 9.637 1.00 95.69 95 PRO A O 1
ATOM 730 N N . ARG A 1 96 ? -12.553 0.765 11.554 1.00 95.31 96 ARG A N 1
ATOM 731 C CA . ARG A 1 96 ? -12.439 2.094 10.938 1.00 95.31 96 ARG A CA 1
ATOM 732 C C . ARG A 1 96 ? -11.337 2.145 9.882 1.00 95.31 96 ARG A C 1
ATOM 734 O O . ARG A 1 96 ? -11.522 2.754 8.834 1.00 95.31 96 ARG A O 1
ATOM 741 N N . LEU A 1 97 ? -10.201 1.498 10.143 1.00 95.94 97 LEU A N 1
ATOM 742 C CA . LEU A 1 97 ? -9.115 1.412 9.169 1.00 95.94 97 LEU A CA 1
ATOM 743 C C . LEU A 1 97 ? -9.526 0.601 7.931 1.00 95.94 97 LEU A C 1
ATOM 745 O O . LEU A 1 97 ? -9.200 0.988 6.812 1.00 95.94 97 LEU A O 1
ATOM 749 N N . ARG A 1 98 ? -10.252 -0.508 8.122 1.00 95.75 98 ARG A N 1
ATOM 750 C CA . ARG A 1 98 ? -10.762 -1.344 7.020 1.00 95.75 98 ARG A CA 1
ATOM 751 C C . ARG A 1 98 ? -11.810 -0.607 6.191 1.00 95.75 98 ARG A C 1
ATOM 753 O O . ARG A 1 98 ? -11.772 -0.710 4.970 1.00 95.75 98 ARG A O 1
ATOM 760 N N . ASP A 1 99 ? -12.676 0.170 6.832 1.00 94.69 99 ASP A N 1
ATOM 761 C CA . ASP A 1 99 ? -13.660 1.017 6.152 1.00 94.69 99 ASP A CA 1
ATOM 762 C C . ASP A 1 99 ? -12.974 2.124 5.338 1.00 94.69 99 ASP A C 1
ATOM 764 O O . ASP A 1 99 ? -13.393 2.430 4.224 1.00 94.69 99 ASP A O 1
ATOM 768 N N . ALA A 1 100 ? -11.892 2.698 5.870 1.00 94.12 100 ALA A N 1
ATOM 769 C CA . ALA A 1 100 ? -11.130 3.753 5.213 1.00 94.12 100 ALA A CA 1
ATOM 770 C C . ALA A 1 100 ? -10.297 3.258 4.019 1.00 94.12 100 ALA A C 1
ATOM 772 O O . ALA A 1 100 ? -10.290 3.891 2.965 1.00 94.12 100 ALA A O 1
ATOM 773 N N . LEU A 1 101 ? -9.556 2.157 4.186 1.00 93.94 101 LEU A N 1
ATOM 774 C CA . LEU A 1 101 ? -8.585 1.680 3.193 1.00 93.94 101 LEU A CA 1
ATOM 775 C C . LEU A 1 101 ? -9.128 0.603 2.252 1.00 93.94 101 LEU A C 1
ATOM 777 O O . LEU A 1 101 ? -8.607 0.439 1.148 1.00 93.94 101 LEU A O 1
ATOM 781 N N . GLY A 1 102 ? -10.183 -0.091 2.665 1.00 92.88 102 GLY A N 1
ATOM 782 C CA . GLY A 1 102 ? -10.744 -1.247 1.980 1.00 92.88 102 GLY A CA 1
ATOM 783 C C . GLY A 1 102 ? -10.474 -2.537 2.753 1.00 92.88 102 GLY A C 1
ATOM 784 O O . GLY A 1 102 ? -9.334 -2.862 3.099 1.00 92.88 102 GLY A O 1
ATOM 785 N N . ALA A 1 103 ? -11.538 -3.305 2.993 1.00 88.62 103 ALA A N 1
ATOM 786 C CA . ALA A 1 103 ? -11.479 -4.544 3.764 1.00 88.62 103 ALA A CA 1
ATOM 787 C C . ALA A 1 103 ? -10.622 -5.640 3.110 1.00 88.62 103 ALA A C 1
ATOM 789 O O . ALA A 1 103 ? -10.108 -6.492 3.835 1.00 88.62 103 ALA A O 1
ATOM 790 N N . ASP A 1 104 ? -10.464 -5.592 1.784 1.00 91.25 104 ASP A N 1
ATOM 791 C CA . ASP A 1 104 ? -9.672 -6.542 0.994 1.00 91.25 104 ASP A CA 1
ATOM 792 C C . ASP A 1 104 ? -8.183 -6.176 0.921 1.00 91.25 104 ASP A C 1
ATOM 794 O O . ASP A 1 104 ? -7.374 -6.996 0.498 1.00 91.25 104 ASP A O 1
ATOM 798 N N . VAL A 1 105 ? -7.813 -4.955 1.327 1.00 94.12 105 VAL A N 1
ATOM 799 C CA . VAL A 1 105 ? -6.422 -4.468 1.319 1.00 94.12 105 VAL A CA 1
ATOM 800 C C . VAL A 1 105 ? -5.759 -4.655 2.684 1.00 94.12 105 VAL A C 1
ATOM 802 O O . VAL A 1 105 ? -4.552 -4.883 2.770 1.00 94.12 105 VAL A O 1
ATOM 805 N N . VAL A 1 106 ? -6.536 -4.533 3.762 1.00 95.88 106 VAL A N 1
ATOM 806 C CA . VAL A 1 106 ? -6.049 -4.639 5.142 1.00 95.88 106 VAL A CA 1
ATOM 807 C C . VAL A 1 106 ? -6.249 -6.062 5.650 1.00 95.88 106 VAL A C 1
ATOM 809 O O . VAL A 1 106 ? -7.378 -6.499 5.875 1.00 95.88 106 VAL A O 1
ATOM 812 N N . HIS A 1 107 ? -5.145 -6.765 5.894 1.00 95.81 107 HIS A N 1
ATOM 813 C CA . HIS A 1 107 ? -5.157 -8.150 6.355 1.00 95.81 107 HIS A CA 1
ATOM 814 C C . HIS A 1 107 ? -4.696 -8.251 7.805 1.00 95.81 107 HIS A C 1
ATOM 816 O O . HIS A 1 107 ? -3.690 -7.657 8.189 1.00 95.81 107 HIS A O 1
ATOM 822 N N . GLU A 1 108 ? -5.396 -9.045 8.609 1.00 94.50 108 GLU A N 1
ATOM 823 C CA . GLU A 1 108 ? -4.930 -9.430 9.942 1.00 94.50 108 GLU A CA 1
ATOM 824 C C . GLU A 1 108 ? -3.778 -10.423 9.787 1.00 94.50 108 GLU A C 1
ATOM 826 O O . GLU A 1 108 ? -3.943 -11.498 9.217 1.00 94.50 108 GLU A O 1
ATOM 831 N N . ALA A 1 109 ? -2.593 -10.042 10.254 1.00 91.06 109 ALA A N 1
ATOM 832 C CA . ALA A 1 109 ? -1.344 -10.745 9.975 1.00 91.06 109 ALA A CA 1
ATOM 833 C C . ALA A 1 109 ? -0.720 -11.362 11.229 1.00 91.06 109 ALA A C 1
ATOM 835 O O . ALA A 1 109 ? 0.477 -11.638 11.254 1.00 91.06 109 ALA A O 1
ATOM 836 N N . GLY A 1 110 ? -1.501 -11.568 12.287 1.00 89.06 110 GLY A N 1
ATOM 837 C CA . GLY A 1 110 ? -1.032 -12.146 13.539 1.00 89.06 110 GLY A CA 1
ATOM 838 C C . GLY A 1 110 ? -2.132 -12.238 14.589 1.00 89.06 110 GLY A C 1
ATOM 839 O O . GLY A 1 110 ? -3.226 -11.706 14.412 1.00 89.06 110 GLY A O 1
ATOM 840 N N . ALA A 1 111 ? -1.834 -12.914 15.698 1.00 86.88 111 ALA A N 1
ATOM 841 C CA . ALA A 1 111 ? -2.780 -13.037 16.802 1.00 86.88 111 ALA A CA 1
ATOM 842 C C . ALA A 1 111 ? -2.908 -11.697 17.557 1.00 86.88 111 ALA A C 1
ATOM 844 O O . ALA A 1 111 ? -1.880 -11.113 17.924 1.00 86.88 111 ALA A O 1
ATOM 845 N N . PRO A 1 112 ? -4.135 -11.212 17.835 1.00 88.69 112 PRO A N 1
ATOM 846 C CA . PRO A 1 112 ? -4.330 -10.043 18.681 1.00 88.69 112 PRO A CA 1
ATOM 847 C C . PRO A 1 112 ? -3.727 -10.258 20.074 1.00 88.69 112 PRO A C 1
ATOM 849 O O . PRO A 1 112 ? -3.929 -11.302 20.696 1.00 88.69 112 PRO A O 1
ATOM 852 N N . SER A 1 113 ? -3.001 -9.265 20.584 1.00 86.81 113 SER A N 1
ATOM 853 C CA . SER A 1 113 ? -2.391 -9.302 21.917 1.00 86.81 113 SER A CA 1
ATOM 854 C C . SER A 1 113 ? -2.320 -7.896 22.507 1.00 86.81 113 SER A C 1
ATOM 856 O O . SER A 1 113 ? -2.187 -6.916 21.779 1.00 86.81 113 SER A O 1
ATOM 858 N N . GLY A 1 114 ? -2.476 -7.768 23.827 1.00 86.00 114 GLY A N 1
ATOM 859 C CA . GLY A 1 114 ? -2.377 -6.474 24.517 1.00 86.00 114 GLY A CA 1
ATOM 860 C C . GLY A 1 114 ? -3.380 -5.401 24.060 1.00 86.00 114 GLY A C 1
ATOM 861 O O . GLY A 1 114 ? -3.127 -4.220 24.269 1.00 86.00 114 GLY A O 1
ATOM 862 N N . GLY A 1 115 ? -4.495 -5.785 23.425 1.00 90.69 115 GLY A N 1
ATOM 863 C CA . GLY A 1 115 ? -5.479 -4.848 22.860 1.00 90.69 115 GLY A CA 1
ATOM 864 C C . GLY A 1 115 ? -5.129 -4.305 21.468 1.00 90.69 115 GLY A C 1
ATOM 865 O O . GLY A 1 115 ? -5.829 -3.422 20.972 1.00 90.69 115 GLY A O 1
ATOM 866 N N . TYR A 1 116 ? -4.082 -4.836 20.834 1.00 92.19 116 TYR A N 1
ATOM 867 C CA . TYR A 1 116 ? -3.665 -4.496 19.478 1.00 92.19 116 TYR A CA 1
ATOM 868 C C . TYR A 1 116 ? -3.766 -5.709 18.556 1.00 92.19 116 TYR A C 1
ATOM 870 O O . TYR A 1 116 ? -3.558 -6.853 18.966 1.00 92.19 116 TYR A O 1
ATOM 878 N N . THR A 1 117 ? -4.057 -5.443 17.288 1.00 94.25 117 THR A N 1
ATOM 879 C CA . THR A 1 117 ? -4.113 -6.438 16.216 1.00 94.25 117 THR A CA 1
ATOM 880 C C . THR A 1 117 ? -2.995 -6.154 15.213 1.00 94.25 117 THR A C 1
ATOM 882 O O . THR A 1 117 ? -2.946 -5.041 14.677 1.00 94.25 117 THR A O 1
ATOM 885 N N . PRO A 1 118 ? -2.088 -7.116 14.962 1.00 93.69 118 PRO A N 1
ATOM 886 C CA . PRO A 1 118 ? -1.103 -7.011 13.894 1.00 93.69 118 PRO A CA 1
ATOM 887 C C . PRO A 1 118 ? -1.785 -7.048 12.531 1.00 93.69 118 PRO A C 1
ATOM 889 O O . PRO A 1 118 ? -2.539 -7.974 12.233 1.00 93.69 118 PRO A O 1
ATOM 892 N N . ILE A 1 119 ? -1.491 -6.062 11.692 1.00 95.06 119 ILE A N 1
ATOM 893 C CA . ILE A 1 119 ? -1.994 -5.997 10.324 1.00 95.06 119 ILE A CA 1
ATOM 894 C C . ILE A 1 119 ? -0.858 -5.970 9.310 1.00 95.06 119 ILE A C 1
ATOM 896 O O . ILE A 1 119 ? 0.252 -5.520 9.604 1.00 95.06 119 ILE A O 1
ATOM 900 N N . ALA A 1 120 ? -1.176 -6.408 8.100 1.00 95.06 120 ALA A N 1
ATOM 901 C CA . ALA A 1 120 ? -0.345 -6.276 6.923 1.00 95.06 120 ALA A CA 1
ATOM 902 C C . ALA A 1 120 ? -1.163 -5.728 5.752 1.00 95.06 120 ALA A C 1
ATOM 904 O O . ALA A 1 120 ? -2.321 -6.100 5.563 1.00 95.06 120 ALA A O 1
ATOM 905 N N . LEU A 1 121 ? -0.536 -4.891 4.931 1.00 96.06 121 LEU A N 1
ATOM 906 C CA . LEU A 1 121 ? -1.050 -4.533 3.613 1.00 96.06 121 LEU A CA 1
ATOM 907 C C . LEU A 1 121 ? 0.083 -4.338 2.608 1.00 96.06 121 LEU A C 1
ATOM 909 O O . LEU A 1 121 ? 1.228 -4.067 2.974 1.00 96.06 121 LEU A O 1
ATOM 913 N N . SER A 1 122 ? -0.244 -4.451 1.326 1.00 96.19 122 SER A N 1
ATOM 914 C CA . SER A 1 122 ? 0.681 -4.122 0.245 1.00 96.19 122 SER A CA 1
ATOM 915 C C . SER A 1 122 ? 0.429 -2.692 -0.238 1.00 96.19 122 SER A C 1
ATOM 917 O O . SER A 1 122 ? -0.688 -2.399 -0.670 1.00 96.19 122 SER A O 1
ATOM 919 N N . PRO A 1 123 ? 1.444 -1.804 -0.242 1.00 96.06 123 PRO A N 1
ATOM 920 C CA . PRO A 1 123 ? 1.299 -0.454 -0.794 1.00 96.06 123 PRO A CA 1
ATOM 921 C C . PRO A 1 123 ? 0.893 -0.483 -2.272 1.00 96.06 123 PRO A C 1
ATOM 923 O O . PRO A 1 123 ? 0.114 0.346 -2.734 1.00 96.06 123 PRO A O 1
ATOM 926 N N . LEU A 1 124 ? 1.401 -1.472 -3.017 1.00 95.31 124 LEU A N 1
ATOM 927 C CA . LEU A 1 124 ? 1.036 -1.669 -4.416 1.00 95.31 124 LEU A CA 1
ATOM 928 C C . LEU A 1 124 ? -0.423 -2.109 -4.556 1.00 95.31 124 LEU A C 1
ATOM 930 O O . LEU A 1 124 ? -1.118 -1.555 -5.399 1.00 95.31 124 LEU A O 1
ATOM 934 N N . ALA A 1 125 ? -0.888 -3.050 -3.729 1.00 95.69 125 ALA A N 1
ATOM 935 C CA . ALA A 1 125 ? -2.284 -3.483 -3.775 1.00 95.69 125 ALA A CA 1
ATOM 936 C C . ALA A 1 125 ? -3.242 -2.345 -3.397 1.00 95.69 125 ALA A C 1
ATOM 938 O O . ALA A 1 125 ? -4.288 -2.213 -4.018 1.00 95.69 125 ALA A O 1
ATOM 939 N N . LEU A 1 126 ? -2.866 -1.483 -2.441 1.00 96.62 126 LEU A N 1
ATOM 940 C CA . LEU A 1 126 ? -3.635 -0.280 -2.111 1.00 96.62 126 LEU A CA 1
ATOM 941 C C . LEU A 1 126 ? -3.740 0.665 -3.317 1.00 96.62 126 LEU A C 1
ATOM 943 O O . LEU A 1 126 ? -4.832 1.117 -3.651 1.00 96.62 126 LEU A O 1
ATOM 947 N N . LEU A 1 127 ? -2.615 0.931 -3.991 1.00 96.06 127 LEU A N 1
ATOM 948 C CA . LEU A 1 127 ? -2.592 1.746 -5.206 1.00 96.06 127 LEU A CA 1
ATOM 949 C C . LEU A 1 127 ? -3.452 1.131 -6.320 1.00 96.06 127 LEU A C 1
ATOM 951 O O . LEU A 1 127 ? -4.208 1.853 -6.960 1.00 96.06 127 LEU A O 1
ATOM 955 N N . GLU A 1 128 ? -3.338 -0.175 -6.567 1.00 95.44 128 GLU A N 1
ATOM 956 C CA . GLU A 1 128 ? -4.129 -0.874 -7.589 1.00 95.44 128 GLU A CA 1
ATOM 957 C C . GLU A 1 128 ? -5.629 -0.837 -7.251 1.00 95.44 128 GLU A C 1
ATOM 959 O O . GLU A 1 128 ? -6.431 -0.456 -8.101 1.00 95.44 128 GLU A O 1
ATOM 964 N N . ALA A 1 129 ? -6.003 -1.120 -6.000 1.00 95.88 129 ALA A N 1
ATOM 965 C CA . ALA A 1 129 ? -7.392 -1.093 -5.549 1.00 95.88 129 ALA A CA 1
ATOM 966 C C . ALA A 1 129 ? -8.017 0.306 -5.664 1.00 95.88 129 ALA A C 1
ATOM 968 O O . ALA A 1 129 ? -9.125 0.458 -6.172 1.00 95.88 129 ALA A O 1
ATOM 969 N N . TRP A 1 130 ? -7.310 1.352 -5.232 1.00 96.31 130 TRP A N 1
ATOM 970 C CA . TRP A 1 130 ? -7.827 2.724 -5.289 1.00 96.31 130 TRP A CA 1
ATOM 971 C C . TRP A 1 130 ? -7.761 3.331 -6.692 1.00 96.31 130 TRP A C 1
ATOM 973 O O . TRP A 1 130 ? -8.534 4.237 -6.998 1.00 96.31 130 TRP A O 1
ATOM 983 N N . ALA A 1 131 ? -6.892 2.821 -7.570 1.00 94.75 131 ALA A N 1
ATOM 984 C CA . ALA A 1 131 ? -6.893 3.194 -8.981 1.00 94.75 131 ALA A CA 1
ATOM 985 C C . ALA A 1 131 ? -8.161 2.730 -9.715 1.00 94.75 131 ALA A C 1
ATOM 987 O O . ALA A 1 131 ? -8.570 3.375 -10.678 1.00 94.75 131 ALA A O 1
ATOM 988 N N . GLU A 1 132 ? -8.793 1.652 -9.249 1.00 93.88 132 GLU A N 1
ATOM 989 C CA . GLU A 1 132 ? -10.064 1.127 -9.769 1.00 93.88 132 GLU A CA 1
ATOM 990 C C . GLU A 1 132 ? -11.274 1.520 -8.896 1.00 93.88 132 GLU A C 1
ATOM 992 O O . GLU A 1 132 ? -12.410 1.156 -9.196 1.00 93.88 132 GLU A O 1
ATOM 997 N N . GLY A 1 133 ? -11.033 2.286 -7.828 1.00 93.00 133 GLY A N 1
ATOM 998 C CA . GLY A 1 133 ? -12.025 2.681 -6.836 1.00 93.00 133 GLY A CA 1
ATOM 999 C C . GLY A 1 133 ? -12.849 3.923 -7.198 1.00 93.00 133 GLY A C 1
ATOM 1000 O O . GLY A 1 133 ? -13.100 4.251 -8.366 1.00 93.00 133 GLY A O 1
ATOM 1001 N N . THR A 1 134 ? -13.299 4.629 -6.158 1.00 94.12 134 THR A N 1
ATOM 1002 C CA . THR A 1 134 ? -14.136 5.835 -6.283 1.00 94.12 134 THR A CA 1
ATOM 1003 C C . THR A 1 134 ? -13.387 6.993 -6.956 1.00 94.12 134 THR A C 1
ATOM 1005 O O . THR A 1 134 ? -12.159 6.998 -7.035 1.00 94.12 134 THR A O 1
ATOM 1008 N N . ASP A 1 135 ? -14.113 8.012 -7.435 1.00 94.69 135 ASP A N 1
ATOM 1009 C CA . ASP A 1 135 ? -13.486 9.221 -7.997 1.00 94.69 135 ASP A CA 1
ATOM 1010 C C . ASP A 1 135 ? -12.544 9.907 -6.994 1.00 94.69 135 ASP A C 1
ATOM 1012 O O . ASP A 1 135 ? -11.463 10.349 -7.375 1.00 94.69 135 ASP A O 1
ATOM 1016 N N . GLU A 1 136 ? -12.915 9.942 -5.711 1.00 93.81 136 GLU A N 1
ATOM 1017 C CA . GLU A 1 136 ? -12.094 10.522 -4.641 1.00 93.81 136 GLU A CA 1
ATOM 1018 C C . GLU A 1 136 ? -10.804 9.719 -4.408 1.00 93.81 136 GLU A C 1
ATOM 1020 O O . GLU A 1 136 ? -9.725 10.300 -4.296 1.00 93.81 136 GLU A O 1
ATOM 1025 N N . GLN A 1 137 ? -10.886 8.385 -4.412 1.00 95.56 137 GLN A N 1
ATOM 1026 C CA . GLN A 1 137 ? -9.717 7.505 -4.303 1.00 95.56 137 GLN A CA 1
ATOM 1027 C C . GLN A 1 137 ? -8.783 7.648 -5.509 1.00 95.56 137 GLN A C 1
ATOM 1029 O O . GLN A 1 137 ? -7.566 7.764 -5.342 1.00 95.56 137 GLN A O 1
ATOM 1034 N N . ARG A 1 138 ? -9.344 7.699 -6.724 1.00 96.19 138 ARG A N 1
ATOM 1035 C CA . ARG A 1 138 ? -8.573 7.916 -7.955 1.00 96.19 138 ARG A CA 1
ATOM 1036 C C . ARG A 1 138 ? -7.884 9.274 -7.957 1.00 96.19 138 ARG A C 1
ATOM 1038 O O . ARG A 1 138 ? -6.711 9.354 -8.317 1.00 96.19 138 ARG A O 1
ATOM 1045 N N . GLU A 1 139 ? -8.574 10.322 -7.517 1.00 95.06 139 GLU A N 1
ATOM 1046 C CA . GLU A 1 139 ? -8.009 11.667 -7.405 1.00 95.06 139 GLU A CA 1
ATOM 1047 C C . GLU A 1 139 ? -6.891 11.731 -6.357 1.00 95.06 139 GLU A C 1
ATOM 1049 O O . GLU A 1 139 ? -5.813 12.265 -6.631 1.00 95.06 139 GLU A O 1
ATOM 1054 N N . PHE A 1 140 ? -7.090 11.110 -5.192 1.00 95.75 140 PHE A N 1
ATOM 1055 C CA . PHE A 1 140 ? -6.043 10.985 -4.181 1.00 95.75 140 PHE A CA 1
ATOM 1056 C C . PHE A 1 140 ? -4.806 10.274 -4.745 1.00 95.75 140 PHE A C 1
ATOM 1058 O O . PHE A 1 140 ? -3.690 10.774 -4.610 1.00 95.75 140 PHE A O 1
ATOM 1065 N N . MET A 1 141 ? -4.989 9.147 -5.443 1.00 96.44 141 MET A N 1
ATOM 1066 C CA . MET A 1 141 ? -3.888 8.394 -6.055 1.00 96.44 141 MET A CA 1
ATOM 1067 C C . MET A 1 141 ? -3.191 9.177 -7.170 1.00 96.44 141 MET A C 1
ATOM 1069 O O . MET A 1 141 ? -1.967 9.106 -7.304 1.00 96.44 141 MET A O 1
ATOM 1073 N N . ARG A 1 142 ? -3.938 9.970 -7.945 1.00 94.94 142 ARG A N 1
ATOM 1074 C CA . ARG A 1 142 ? -3.384 10.866 -8.966 1.00 94.94 142 ARG A CA 1
ATOM 1075 C C . ARG A 1 142 ? -2.431 11.890 -8.355 1.00 94.94 142 ARG A C 1
ATOM 1077 O O . ARG A 1 142 ? -1.351 12.116 -8.904 1.00 94.94 142 ARG A O 1
ATOM 1084 N N . VAL A 1 143 ? -2.822 12.496 -7.233 1.00 94.50 143 VAL A N 1
ATOM 1085 C CA . VAL A 1 143 ? -2.000 13.471 -6.504 1.00 94.50 143 VAL A CA 1
ATOM 1086 C C . VAL A 1 143 ? -0.815 12.782 -5.831 1.00 94.50 143 VAL A C 1
ATOM 1088 O O . VAL A 1 143 ? 0.321 13.212 -6.030 1.00 94.50 143 VAL A O 1
ATOM 1091 N N . ALA A 1 144 ? -1.049 11.681 -5.114 1.00 94.19 144 ALA A N 1
ATOM 1092 C CA . ALA A 1 144 ? -0.010 10.953 -4.389 1.00 94.19 144 ALA A CA 1
ATOM 1093 C C . ALA A 1 144 ? 1.094 10.424 -5.314 1.00 94.19 144 ALA A C 1
ATOM 1095 O O . ALA A 1 144 ? 2.273 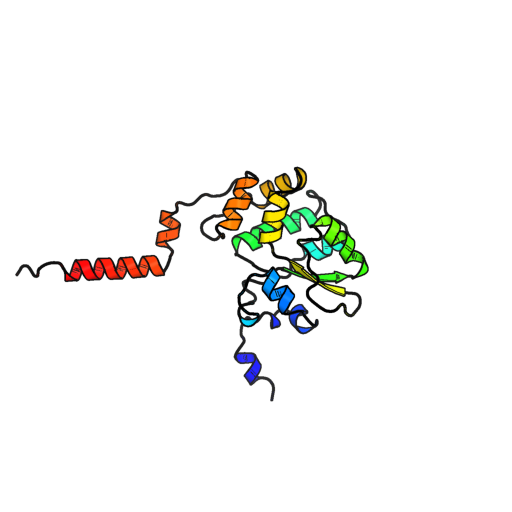10.468 -4.975 1.00 94.19 144 ALA A O 1
ATOM 1096 N N . MET A 1 145 ? 0.741 9.956 -6.513 1.00 95.00 145 MET A N 1
ATOM 1097 C CA . MET A 1 145 ? 1.703 9.422 -7.486 1.00 95.00 145 MET A CA 1
ATOM 1098 C C . MET A 1 145 ? 2.323 10.494 -8.396 1.00 95.00 145 MET A C 1
ATOM 1100 O O . MET A 1 145 ? 3.110 10.168 -9.289 1.00 95.00 145 MET A O 1
ATOM 1104 N N . SER A 1 146 ? 1.992 11.772 -8.199 1.00 91.69 146 SER A N 1
ATOM 1105 C CA . SER A 1 146 ? 2.612 12.866 -8.946 1.00 91.69 146 SER A CA 1
ATOM 1106 C C . SER A 1 146 ? 4.123 12.902 -8.697 1.00 91.69 146 SER A C 1
ATOM 1108 O O . SER A 1 146 ? 4.579 12.803 -7.562 1.00 91.69 146 SER A O 1
ATOM 1110 N N . GLY A 1 147 ? 4.918 13.028 -9.761 1.00 86.94 147 GLY A N 1
ATOM 1111 C CA . GLY A 1 147 ? 6.381 13.074 -9.677 1.00 86.94 147 GLY A CA 1
ATOM 1112 C C . GLY A 1 147 ? 7.073 11.713 -9.559 1.00 86.94 147 GLY A C 1
ATOM 1113 O O . GLY A 1 147 ? 8.299 11.674 -9.479 1.00 86.94 147 GLY A O 1
ATOM 1114 N N . LEU A 1 148 ? 6.329 10.601 -9.599 1.00 87.00 148 LEU A N 1
ATOM 1115 C CA . LEU A 1 148 ? 6.897 9.253 -9.530 1.00 87.00 148 LEU A CA 1
ATOM 1116 C C . LEU A 1 148 ? 7.921 9.024 -10.661 1.00 87.00 148 LEU A C 1
ATOM 1118 O O . LEU A 1 148 ? 7.617 9.254 -11.837 1.00 87.00 148 LEU A O 1
ATOM 1122 N N . ASP A 1 149 ? 9.128 8.547 -10.334 1.00 82.94 149 ASP A N 1
ATOM 1123 C CA . ASP A 1 149 ? 10.169 8.275 -11.338 1.00 82.94 149 ASP A CA 1
ATOM 1124 C C . ASP A 1 149 ? 10.138 6.808 -11.774 1.00 82.94 149 ASP A C 1
ATOM 1126 O O . ASP A 1 149 ? 10.544 5.891 -11.052 1.00 82.94 149 ASP A O 1
ATOM 1130 N N . THR A 1 150 ? 9.731 6.587 -13.026 1.00 78.69 150 THR A N 1
ATOM 1131 C CA . THR A 1 150 ? 9.570 5.239 -13.587 1.00 78.69 150 THR A CA 1
ATOM 1132 C C . THR A 1 150 ? 10.869 4.433 -13.710 1.00 78.69 150 THR A C 1
ATOM 1134 O O . THR A 1 150 ? 10.808 3.246 -14.049 1.00 78.69 150 THR A O 1
ATOM 1137 N N . ILE A 1 151 ? 12.048 5.028 -13.490 1.00 72.00 151 ILE A N 1
ATOM 1138 C CA . ILE A 1 151 ? 13.337 4.317 -13.478 1.00 72.00 151 ILE A CA 1
ATOM 1139 C C . ILE A 1 151 ? 13.418 3.299 -12.335 1.00 72.00 151 ILE A C 1
ATOM 1141 O O . ILE A 1 151 ? 14.017 2.230 -12.509 1.00 72.00 151 ILE A O 1
ATOM 1145 N N . SER A 1 152 ? 12.866 3.621 -11.164 1.00 68.50 152 SER A N 1
ATOM 1146 C CA . SER A 1 152 ? 12.962 2.779 -9.968 1.00 68.50 152 SER A CA 1
ATOM 1147 C C . SER A 1 152 ? 11.650 2.124 -9.578 1.00 68.50 152 SER A C 1
ATOM 1149 O O . SER A 1 152 ? 11.673 1.309 -8.670 1.00 68.50 152 SER A O 1
ATOM 1151 N N . THR A 1 153 ? 10.532 2.369 -10.258 1.00 75.50 153 THR A N 1
ATOM 1152 C CA . THR A 1 153 ? 9.251 1.734 -9.905 1.00 75.50 153 THR A CA 1
ATOM 1153 C C . THR A 1 153 ? 9.052 0.367 -10.568 1.00 75.50 153 THR A C 1
ATOM 1155 O O . THR A 1 153 ? 9.772 -0.003 -11.501 1.00 75.50 153 THR A O 1
ATOM 1158 N N . ALA A 1 154 ? 8.1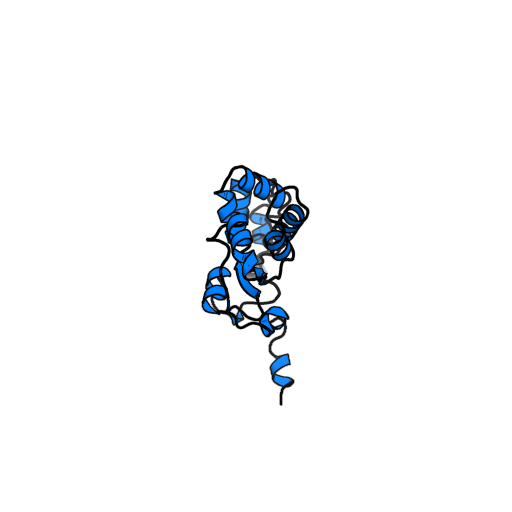03 -0.422 -10.057 1.00 76.62 154 ALA A N 1
ATOM 1159 C CA . ALA A 1 154 ? 7.626 -1.648 -10.697 1.00 76.62 154 ALA A CA 1
ATOM 1160 C C . ALA A 1 154 ? 6.649 -1.329 -11.847 1.00 76.62 154 ALA A C 1
ATOM 1162 O O . ALA A 1 154 ? 5.923 -0.338 -11.788 1.00 76.62 154 ALA A O 1
ATOM 1163 N N . SER A 1 155 ? 6.583 -2.186 -12.874 1.00 80.25 155 SER A N 1
ATOM 1164 C CA . SER A 1 155 ? 5.709 -1.961 -14.042 1.00 80.25 155 SER A CA 1
ATOM 1165 C C . SER A 1 155 ? 4.222 -1.869 -13.682 1.00 80.25 155 SER A C 1
ATOM 1167 O O . SER A 1 155 ? 3.496 -1.102 -14.308 1.00 80.25 155 SER A O 1
ATOM 1169 N N . HIS A 1 156 ? 3.785 -2.626 -12.671 1.00 84.50 156 HIS A N 1
ATOM 1170 C CA . HIS A 1 156 ? 2.422 -2.579 -12.137 1.00 84.50 156 HIS A CA 1
ATOM 1171 C C . HIS A 1 156 ? 2.094 -1.215 -11.526 1.00 84.50 156 HIS A C 1
ATOM 1173 O O . HIS A 1 156 ? 1.131 -0.585 -11.948 1.00 84.50 156 HIS A O 1
ATOM 1179 N N . ALA A 1 157 ? 2.970 -0.693 -10.662 1.00 84.62 157 ALA A N 1
ATOM 1180 C CA . ALA A 1 157 ? 2.826 0.650 -10.106 1.00 84.62 157 ALA A CA 1
ATOM 1181 C C . ALA A 1 157 ? 2.754 1.715 -11.210 1.00 84.62 157 ALA A C 1
ATOM 1183 O O . ALA A 1 157 ? 1.841 2.526 -11.222 1.00 84.62 157 ALA A O 1
ATOM 1184 N N . THR A 1 158 ? 3.642 1.663 -12.214 1.00 86.06 158 THR A N 1
ATOM 1185 C CA . THR A 1 158 ? 3.576 2.598 -13.354 1.00 86.06 158 THR A CA 1
ATOM 1186 C C . THR A 1 158 ? 2.260 2.485 -14.132 1.00 86.06 158 THR A C 1
ATOM 1188 O O . THR A 1 158 ? 1.762 3.490 -14.633 1.00 86.06 158 THR A O 1
ATOM 1191 N N . ARG A 1 159 ? 1.691 1.279 -14.267 1.00 87.31 159 ARG A N 1
ATOM 1192 C CA . ARG A 1 159 ? 0.394 1.077 -14.928 1.00 87.31 159 ARG A CA 1
ATOM 1193 C C . ARG A 1 159 ? -0.742 1.682 -14.103 1.00 87.31 159 ARG A C 1
ATOM 1195 O O . ARG A 1 159 ? -1.506 2.457 -14.666 1.00 87.31 159 ARG A O 1
ATOM 1202 N N . ALA A 1 160 ? -0.813 1.374 -12.809 1.00 89.94 160 ALA A N 1
ATOM 1203 C CA . ALA A 1 160 ? -1.843 1.887 -11.909 1.00 89.94 160 ALA A CA 1
ATOM 1204 C C . ALA A 1 160 ? -1.784 3.420 -11.797 1.00 89.94 160 ALA A C 1
ATOM 1206 O O . ALA A 1 160 ? -2.788 4.095 -12.001 1.00 89.94 160 ALA A O 1
ATOM 1207 N N . SER A 1 161 ? -0.588 3.996 -11.622 1.00 89.19 161 SER A N 1
ATOM 1208 C CA . SER A 1 161 ? -0.398 5.451 -11.613 1.00 89.19 161 SER A CA 1
ATOM 1209 C C . SER A 1 161 ? -0.801 6.107 -12.944 1.00 89.19 161 SER A C 1
ATOM 1211 O O . SER A 1 161 ? -1.314 7.224 -12.952 1.00 89.19 161 SER A O 1
ATOM 1213 N N . ARG A 1 162 ? -0.598 5.432 -14.088 1.00 88.38 162 ARG A N 1
ATOM 1214 C CA . ARG A 1 162 ? -1.051 5.941 -15.394 1.00 88.38 162 ARG A CA 1
ATOM 1215 C C . ARG A 1 162 ? -2.572 5.867 -15.530 1.00 88.38 162 ARG A C 1
ATOM 1217 O O . ARG A 1 162 ? -3.153 6.776 -16.110 1.00 88.38 162 ARG A O 1
ATOM 1224 N N . ALA A 1 163 ? -3.205 4.820 -14.999 1.00 89.88 163 ALA A N 1
ATOM 1225 C CA . ALA A 1 163 ? -4.658 4.651 -15.041 1.00 89.88 163 ALA A CA 1
ATOM 1226 C C . ALA A 1 163 ? -5.394 5.791 -14.317 1.00 89.88 163 ALA A C 1
ATOM 1228 O O . ALA A 1 163 ? -6.415 6.260 -14.806 1.00 89.88 163 ALA A O 1
ATOM 1229 N N . VAL A 1 164 ? -4.825 6.301 -13.220 1.00 90.88 164 VAL A N 1
ATOM 1230 C CA . VAL A 1 164 ? -5.358 7.471 -12.494 1.00 90.88 164 VAL A CA 1
ATOM 1231 C C . VAL A 1 164 ? -4.936 8.821 -13.091 1.00 90.88 164 VAL A C 1
ATOM 1233 O O . VAL A 1 164 ? -5.320 9.868 -12.583 1.00 90.88 164 VAL A O 1
ATOM 1236 N N . GLY A 1 165 ? -4.138 8.832 -14.165 1.00 86.25 165 GLY A N 1
ATOM 1237 C CA . GLY A 1 165 ? -3.675 10.064 -14.812 1.00 86.25 165 GLY A CA 1
ATOM 1238 C C . GLY A 1 165 ? -2.637 10.852 -14.004 1.00 86.25 165 GLY A C 1
ATOM 1239 O O . GLY A 1 165 ? -2.580 12.078 -14.112 1.00 86.25 165 GLY A O 1
ATOM 1240 N N . ALA A 1 166 ? -1.835 10.185 -13.167 1.00 88.31 166 ALA A N 1
ATOM 1241 C CA . ALA A 1 166 ? -0.788 10.857 -12.401 1.00 88.31 166 ALA A CA 1
ATOM 1242 C C . ALA A 1 166 ? 0.283 11.458 -13.332 1.00 88.31 166 ALA A C 1
ATOM 1244 O O . ALA A 1 166 ? 0.630 10.880 -14.366 1.00 88.31 166 ALA A O 1
ATOM 1245 N N . SER A 1 167 ? 0.847 12.608 -12.951 1.00 86.62 167 SER A N 1
ATOM 1246 C CA . SER A 1 167 ? 1.957 13.234 -13.683 1.00 86.62 167 SER A CA 1
ATOM 1247 C C . SER A 1 167 ? 3.270 12.515 -13.369 1.00 86.62 167 SER A C 1
ATOM 1249 O O . SER A 1 167 ? 4.030 12.925 -12.491 1.00 86.62 167 SER A O 1
ATOM 1251 N N . ILE A 1 168 ? 3.533 11.424 -14.078 1.00 84.62 168 ILE A N 1
ATOM 1252 C CA . ILE A 1 168 ? 4.693 10.558 -13.860 1.00 84.62 168 ILE A CA 1
ATOM 1253 C C . ILE A 1 168 ? 5.887 11.042 -14.699 1.00 84.62 168 ILE A C 1
ATOM 1255 O O . ILE A 1 168 ? 5.733 11.432 -15.857 1.00 84.62 168 ILE A O 1
ATOM 1259 N N . ILE A 1 169 ? 7.104 10.953 -14.154 1.00 80.25 169 ILE A N 1
ATOM 1260 C CA . ILE A 1 169 ? 8.335 11.214 -14.908 1.00 80.25 169 ILE A CA 1
ATOM 1261 C C . ILE A 1 169 ? 8.665 9.974 -15.748 1.00 80.25 169 ILE A C 1
ATOM 1263 O O . ILE A 1 169 ? 9.297 9.007 -15.297 1.00 80.25 169 ILE A O 1
ATOM 1267 N N . GLU A 1 170 ? 8.211 9.983 -16.999 1.00 73.31 170 GLU A N 1
ATOM 1268 C CA . GLU A 1 170 ? 8.504 8.911 -17.942 1.00 73.31 170 GLU A CA 1
ATOM 1269 C C . GLU A 1 170 ? 9.972 8.950 -18.378 1.00 73.31 170 GLU A C 1
ATOM 1271 O O . GLU A 1 170 ? 10.509 9.952 -18.852 1.00 73.31 170 GLU A O 1
ATOM 1276 N N . ARG A 1 171 ? 10.646 7.814 -18.212 1.00 72.44 171 ARG A N 1
ATOM 1277 C CA . ARG A 1 171 ? 12.040 7.626 -18.609 1.00 72.44 171 ARG A CA 1
ATOM 1278 C C . ARG A 1 171 ? 12.093 6.516 -19.641 1.00 72.44 171 ARG A C 1
ATOM 1280 O O . ARG A 1 171 ? 11.446 5.479 -19.472 1.00 72.44 171 ARG A O 1
ATOM 1287 N N . SER A 1 172 ? 12.855 6.739 -20.710 1.00 72.12 172 SER A N 1
ATOM 1288 C CA . SER A 1 172 ? 12.875 5.842 -21.866 1.00 72.12 172 SER A CA 1
ATOM 1289 C C . SER A 1 172 ? 13.252 4.412 -21.468 1.00 72.12 172 SER A C 1
ATOM 1291 O O . SER A 1 172 ? 14.114 4.180 -20.614 1.00 72.12 172 SER A O 1
ATOM 1293 N N . ALA A 1 173 ? 12.617 3.430 -22.114 1.00 66.06 173 ALA A N 1
ATOM 1294 C CA . ALA A 1 173 ? 12.916 2.013 -21.894 1.00 66.06 173 ALA A CA 1
ATOM 1295 C C . ALA A 1 173 ? 14.406 1.698 -22.123 1.00 66.06 173 ALA A C 1
ATOM 1297 O O . ALA A 1 173 ? 14.976 0.860 -21.428 1.00 66.06 173 ALA A O 1
ATOM 1298 N N . PHE A 1 174 ? 15.051 2.438 -23.030 1.00 65.00 174 PHE A N 1
ATOM 1299 C CA . PHE A 1 174 ? 16.484 2.363 -23.288 1.00 65.00 174 PHE A CA 1
ATOM 1300 C C . PHE A 1 174 ? 17.331 2.720 -22.057 1.00 65.00 174 PHE A C 1
ATOM 1302 O O . PHE A 1 174 ? 18.216 1.956 -21.686 1.00 65.00 174 PHE A O 1
ATOM 1309 N N . LEU A 1 175 ? 17.030 3.822 -21.358 1.00 69.25 175 LEU A N 1
ATOM 1310 C CA . LEU A 1 175 ? 17.762 4.194 -20.140 1.00 69.25 175 LEU A CA 1
ATOM 1311 C C . LEU A 1 175 ? 17.582 3.160 -19.020 1.00 69.25 175 LEU A C 1
ATOM 1313 O O . LEU A 1 175 ? 18.529 2.867 -18.289 1.00 69.25 175 LEU A O 1
ATOM 1317 N N . LYS A 1 176 ? 16.391 2.556 -18.911 1.00 70.50 176 LYS A N 1
ATOM 1318 C CA . LYS A 1 176 ? 16.149 1.454 -17.963 1.00 70.50 176 LYS A CA 1
ATOM 1319 C C . LYS A 1 176 ? 16.972 0.214 -18.318 1.00 70.50 176 LYS A C 1
ATOM 1321 O O . LYS A 1 176 ? 17.501 -0.440 -17.420 1.00 70.50 176 LYS A O 1
ATOM 1326 N N . LEU A 1 177 ? 17.107 -0.084 -19.611 1.00 73.81 177 LEU A N 1
ATOM 1327 C CA . LEU A 1 177 ? 17.892 -1.207 -20.117 1.00 73.81 177 LEU A CA 1
ATOM 1328 C C . LEU A 1 177 ? 19.394 -1.010 -19.868 1.00 73.81 177 LEU A C 1
ATOM 1330 O O . LEU A 1 177 ? 20.043 -1.919 -19.359 1.00 73.81 177 LEU A O 1
ATOM 1334 N N . CYS A 1 178 ? 19.926 0.191 -20.110 1.00 75.12 178 CYS A N 1
ATOM 1335 C CA . CYS A 1 178 ? 21.335 0.520 -19.870 1.00 75.12 178 CYS A CA 1
ATOM 1336 C C . CYS A 1 178 ? 21.755 0.416 -18.395 1.00 75.12 178 CYS A C 1
ATOM 1338 O O . CYS A 1 178 ? 22.935 0.230 -18.117 1.00 75.12 178 CYS A O 1
ATOM 1340 N N . ARG A 1 179 ? 20.815 0.496 -17.441 1.00 71.44 179 ARG A N 1
ATOM 1341 C CA . ARG A 1 179 ? 21.085 0.281 -16.007 1.00 71.44 179 ARG A CA 1
ATOM 1342 C C . ARG A 1 179 ? 20.906 -1.178 -15.567 1.00 71.44 179 ARG A C 1
ATOM 1344 O O . ARG A 1 179 ? 21.158 -1.503 -14.409 1.00 71.44 179 ARG A O 1
ATOM 1351 N N . ASN A 1 180 ? 20.449 -2.068 -16.450 1.00 76.56 180 ASN A N 1
ATOM 1352 C CA . ASN A 1 180 ? 20.259 -3.474 -16.115 1.00 76.56 180 ASN A CA 1
ATOM 1353 C C . ASN A 1 180 ? 21.614 -4.210 -16.151 1.00 76.56 180 ASN A C 1
ATOM 1355 O O . ASN A 1 180 ? 22.198 -4.336 -17.229 1.00 76.56 180 ASN A O 1
ATOM 1359 N N . PRO A 1 181 ? 22.105 -4.763 -15.025 1.00 77.38 181 PRO A N 1
ATOM 1360 C CA . PRO A 1 181 ? 23.421 -5.402 -14.973 1.00 77.38 181 PRO A CA 1
ATOM 1361 C C . PRO A 1 181 ? 23.542 -6.592 -15.931 1.00 77.38 181 PRO A C 1
ATOM 1363 O O . PRO A 1 181 ? 24.613 -6.823 -16.484 1.00 77.38 181 PRO A O 1
ATOM 1366 N N . LYS A 1 182 ? 22.442 -7.313 -16.194 1.00 81.12 182 LYS A N 1
ATOM 1367 C CA . LYS A 1 182 ? 22.435 -8.401 -17.181 1.00 81.12 182 LYS A CA 1
ATOM 1368 C C . LYS A 1 182 ? 22.656 -7.864 -18.591 1.00 81.12 182 LYS A C 1
ATOM 1370 O O . LYS A 1 182 ? 23.446 -8.431 -19.333 1.00 81.12 182 LYS A O 1
ATOM 1375 N N . PHE A 1 183 ? 21.989 -6.767 -18.952 1.00 84.38 183 PHE A N 1
ATOM 1376 C CA . PHE A 1 183 ? 22.169 -6.138 -20.261 1.00 84.38 183 PHE A CA 1
ATOM 1377 C C . PHE A 1 183 ? 23.601 -5.635 -20.439 1.00 84.38 183 PHE A C 1
ATOM 1379 O O . PHE A 1 183 ? 24.216 -5.924 -21.458 1.00 84.38 183 PHE A O 1
ATOM 1386 N N . ILE A 1 184 ? 24.158 -4.974 -19.420 1.00 85.38 184 ILE A N 1
ATOM 1387 C CA . ILE A 1 184 ? 25.558 -4.533 -19.424 1.00 85.38 184 ILE A CA 1
ATOM 1388 C C . ILE A 1 184 ? 26.491 -5.730 -19.645 1.00 85.38 184 ILE A C 1
ATOM 1390 O O . ILE A 1 184 ? 27.357 -5.671 -20.512 1.00 85.38 184 ILE A O 1
ATOM 1394 N N . ALA A 1 185 ? 26.282 -6.840 -18.930 1.00 88.19 185 ALA A N 1
ATOM 1395 C CA . ALA A 1 185 ? 27.071 -8.055 -19.114 1.00 88.19 185 ALA A CA 1
ATOM 1396 C C . ALA A 1 185 ? 26.964 -8.613 -20.544 1.00 88.19 185 ALA A C 1
ATOM 1398 O O . ALA A 1 185 ? 27.985 -8.932 -21.150 1.00 88.19 185 ALA A O 1
ATOM 1399 N N . TYR A 1 186 ? 25.756 -8.677 -21.117 1.00 91.12 186 TYR A N 1
ATOM 1400 C CA . TYR A 1 186 ? 25.563 -9.112 -22.504 1.00 91.12 186 TYR A CA 1
ATOM 1401 C C . TYR A 1 186 ? 26.258 -8.193 -23.508 1.00 91.12 186 TYR A C 1
ATOM 1403 O O . TYR A 1 186 ? 26.890 -8.686 -24.438 1.00 91.12 186 TYR A O 1
ATOM 1411 N N . VAL A 1 187 ? 26.188 -6.875 -23.312 1.00 88.88 187 VAL A N 1
ATOM 1412 C CA . VAL A 1 187 ? 26.890 -5.902 -24.159 1.00 88.88 187 VAL A CA 1
ATOM 1413 C C . VAL A 1 187 ? 28.403 -6.091 -24.054 1.00 88.88 187 VAL A C 1
ATOM 1415 O O . VAL A 1 187 ? 29.076 -6.111 -25.078 1.00 88.88 187 VAL A O 1
ATOM 1418 N N . VAL A 1 188 ? 28.945 -6.301 -22.851 1.00 89.75 188 VAL A N 1
ATOM 1419 C CA . VAL A 1 188 ? 30.377 -6.580 -22.653 1.00 89.75 188 VAL A CA 1
ATOM 14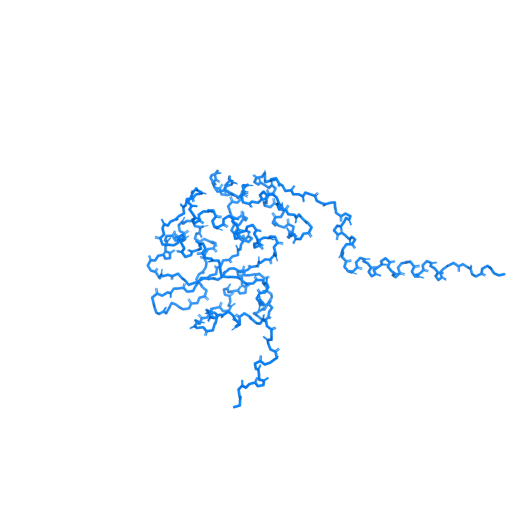20 C C . VAL A 1 188 ? 30.795 -7.857 -23.386 1.00 89.75 188 VAL A C 1
ATOM 1422 O O . VAL A 1 188 ? 31.787 -7.844 -24.110 1.00 89.75 188 VAL A O 1
A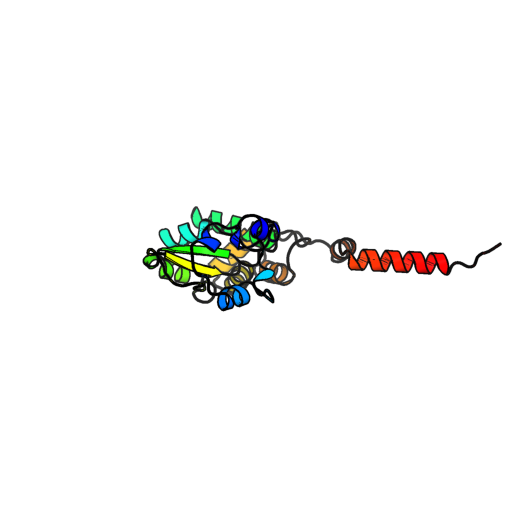TOM 1425 N N . VAL A 1 189 ? 30.025 -8.943 -23.257 1.00 91.19 189 VAL A N 1
ATOM 1426 C CA . VAL A 1 189 ? 30.288 -10.209 -23.965 1.00 91.19 189 VAL A CA 1
ATOM 1427 C C . VAL A 1 189 ? 30.199 -10.029 -25.480 1.00 91.19 189 VAL A C 1
ATOM 1429 O O . VAL A 1 189 ? 31.042 -10.560 -26.204 1.00 91.19 189 VAL A O 1
ATOM 1432 N N . LEU A 1 190 ? 29.218 -9.269 -25.971 1.00 89.31 190 LEU A N 1
ATOM 1433 C CA . LEU A 1 190 ? 29.056 -8.960 -27.390 1.00 89.31 190 LEU A CA 1
ATOM 1434 C C . LEU A 1 190 ? 30.269 -8.192 -27.926 1.00 89.31 190 LEU A C 1
ATOM 1436 O O . LEU A 1 190 ? 30.871 -8.622 -28.904 1.00 89.31 190 LEU A O 1
ATOM 1440 N N . VAL A 1 191 ? 30.661 -7.101 -27.261 1.00 90.06 191 VAL A N 1
ATOM 1441 C CA . VAL A 1 191 ? 31.821 -6.279 -27.645 1.00 90.06 191 VAL A CA 1
ATOM 1442 C C . VAL A 1 191 ? 33.100 -7.110 -27.617 1.00 90.06 191 VAL A C 1
ATOM 1444 O O . VAL A 1 191 ? 33.883 -7.057 -28.562 1.00 90.06 191 VAL A O 1
ATOM 1447 N N . TYR A 1 192 ? 33.287 -7.931 -26.582 1.00 88.50 192 TYR A N 1
ATOM 1448 C CA . TYR A 1 192 ? 34.419 -8.850 -26.495 1.00 88.50 192 TYR A CA 1
ATOM 1449 C C . TYR A 1 192 ? 34.429 -9.861 -27.650 1.00 88.50 192 TYR A C 1
ATOM 1451 O O . TYR A 1 192 ? 35.466 -10.091 -28.271 1.00 88.50 192 TYR A O 1
ATOM 1459 N N . SER A 1 193 ? 33.270 -10.435 -27.979 1.00 85.75 193 SER A N 1
ATOM 1460 C CA . SER A 1 193 ? 33.134 -11.401 -29.074 1.00 85.75 193 SER A CA 1
ATOM 1461 C C . SER A 1 193 ? 33.416 -10.756 -30.430 1.00 85.75 193 SER A C 1
ATOM 1463 O O . SER A 1 193 ? 34.105 -11.353 -31.252 1.00 85.75 193 SER A O 1
ATOM 1465 N N . MET A 1 194 ? 32.949 -9.524 -30.647 1.00 86.62 194 MET A N 1
ATOM 1466 C CA . MET A 1 194 ? 33.242 -8.754 -31.857 1.00 86.62 194 MET A CA 1
ATOM 1467 C C . MET A 1 194 ? 34.728 -8.415 -31.959 1.00 86.62 194 MET A C 1
ATOM 1469 O O . MET A 1 194 ? 35.313 -8.635 -33.011 1.00 86.62 194 MET A O 1
ATOM 1473 N N . ALA A 1 195 ? 35.352 -7.955 -30.870 1.00 85.62 195 ALA A N 1
ATOM 1474 C CA . ALA A 1 195 ? 36.784 -7.660 -30.828 1.00 85.62 195 ALA A CA 1
ATOM 1475 C C . ALA A 1 195 ? 37.636 -8.906 -31.121 1.00 85.62 195 ALA A C 1
ATOM 1477 O O . ALA A 1 195 ? 38.633 -8.819 -31.831 1.00 85.62 195 ALA A O 1
ATOM 1478 N N . ARG A 1 196 ? 37.215 -10.079 -30.632 1.00 81.62 196 ARG A N 1
ATOM 1479 C CA . ARG A 1 196 ? 37.856 -11.366 -30.939 1.00 81.62 196 ARG A CA 1
ATOM 1480 C C . ARG A 1 196 ? 37.624 -11.827 -32.381 1.00 81.62 196 ARG A C 1
ATOM 1482 O O . ARG A 1 196 ? 38.453 -12.550 -32.921 1.00 81.62 196 ARG A O 1
ATOM 1489 N N . ALA A 1 197 ? 36.498 -11.454 -32.981 1.00 77.31 197 ALA A N 1
ATOM 1490 C CA . ALA A 1 197 ? 36.151 -11.806 -34.354 1.00 77.31 197 ALA A CA 1
ATOM 1491 C C . ALA A 1 197 ? 36.792 -10.876 -35.400 1.00 77.31 197 ALA A C 1
ATOM 1493 O O . ALA A 1 197 ? 36.671 -11.151 -36.594 1.00 77.31 197 ALA A O 1
ATOM 1494 N N . VAL A 1 198 ? 37.477 -9.800 -34.985 1.00 67.88 198 VAL A N 1
ATOM 1495 C CA . VAL A 1 198 ? 38.268 -8.977 -35.907 1.00 67.88 198 VAL A CA 1
ATOM 1496 C C . VAL A 1 198 ? 39.445 -9.824 -36.405 1.00 67.88 198 VAL A C 1
ATOM 1498 O O . VAL A 1 198 ? 40.228 -10.305 -35.581 1.00 67.88 198 VAL A O 1
ATOM 1501 N N . PRO A 1 199 ? 39.589 -10.040 -37.727 1.00 60.47 199 PRO A N 1
ATOM 1502 C CA . PRO A 1 199 ? 40.743 -10.745 -38.257 1.00 60.47 199 PRO A CA 1
ATOM 1503 C C . PRO A 1 199 ? 42.003 -9.983 -37.852 1.00 60.47 199 PRO A C 1
ATOM 1505 O O . PRO A 1 199 ? 42.081 -8.762 -38.000 1.00 60.47 199 PRO A O 1
ATOM 1508 N N . VAL A 1 200 ? 42.984 -10.712 -37.323 1.00 62.19 200 VAL A N 1
ATOM 1509 C CA . VAL A 1 200 ? 44.338 -10.203 -37.118 1.00 62.19 200 VAL A CA 1
ATOM 1510 C C . VAL A 1 200 ? 44.904 -9.905 -38.507 1.00 62.19 200 VAL A C 1
ATOM 1512 O O . VAL A 1 200 ? 45.438 -10.786 -39.171 1.00 62.19 200 VAL A O 1
ATOM 1515 N N . MET A 1 201 ? 44.690 -8.681 -38.983 1.00 53.84 201 MET A N 1
ATOM 1516 C CA . MET A 1 201 ? 45.301 -8.159 -40.198 1.00 53.84 201 MET A CA 1
ATOM 1517 C C . MET A 1 201 ? 46.723 -7.729 -39.826 1.00 53.84 201 MET A C 1
ATOM 1519 O O . MET A 1 201 ? 46.949 -6.575 -39.463 1.00 53.84 201 MET A O 1
ATOM 1523 N N . TYR A 1 202 ? 47.644 -8.693 -39.843 1.00 53.38 202 TYR A N 1
ATOM 1524 C CA . TYR A 1 202 ? 49.080 -8.457 -40.005 1.00 53.38 202 TYR A CA 1
ATOM 1525 C C . TYR A 1 202 ? 49.496 -8.934 -41.392 1.00 53.38 202 TYR A C 1
ATOM 1527 O O . TYR A 1 202 ? 48.986 -9.997 -41.816 1.00 53.38 202 TYR A O 1
#

pLDDT: mean 84.3, std 14.49, range [38.44, 96.69]

Sequence (202 aa):
MSETTSLITLRSILDIEIARTYQWDAATIITVSGVDRAGDLTTRIVEYPGALADIAAEGFSPHSAAGHALSHELHDAIQRRVRLWIALIPTPQLPRLRDALGADVVHEAGAPSGGYTPIALSPLALLEAWAEGTDEQREFMRVAMSGLDTISTASHATRASRAVGASIIERSAFLKLCRNPKFIAYVVVLVYSMARAVPVMY